Protein AF-A0A1G9U1Y5-F1 (afdb_monomer_lite)

pLDDT: mean 87.73, std 14.25, range [35.06, 98.62]

Structure (mmCIF, N/CA/C/O backbone):
data_AF-A0A1G9U1Y5-F1
#
_entry.id   AF-A0A1G9U1Y5-F1
#
loop_
_atom_site.group_PDB
_atom_site.id
_atom_site.type_symbol
_atom_site.label_atom_id
_atom_site.label_alt_id
_atom_site.label_comp_id
_atom_site.label_asym_id
_atom_site.label_entity_id
_atom_site.label_seq_id
_atom_site.pdbx_PDB_ins_code
_atom_site.Cartn_x
_atom_site.Cartn_y
_atom_site.Cartn_z
_atom_site.occupancy
_atom_site.B_iso_or_equiv
_atom_site.auth_seq_id
_atom_site.auth_comp_id
_atom_site.auth_asym_id
_atom_site.auth_atom_id
_atom_site.pdbx_PDB_model_num
ATOM 1 N N . MET A 1 1 ? -14.878 12.149 -21.900 1.00 35.06 1 MET A N 1
ATOM 2 C CA . MET A 1 1 ? -14.558 10.889 -22.597 1.00 35.06 1 MET A CA 1
ATOM 3 C C . MET A 1 1 ? -13.055 10.875 -22.641 1.00 35.06 1 MET A C 1
ATOM 5 O O . MET A 1 1 ? -12.496 11.513 -23.521 1.00 35.06 1 MET A O 1
ATOM 9 N N . ASP A 1 2 ? -12.444 10.304 -21.608 1.00 39.66 2 ASP A N 1
ATOM 10 C CA . ASP A 1 2 ? -10.992 10.200 -21.538 1.00 39.66 2 ASP A CA 1
ATOM 11 C C . ASP A 1 2 ? -10.557 9.111 -22.509 1.00 39.66 2 ASP A C 1
ATOM 13 O O . ASP A 1 2 ? -11.080 7.994 -22.496 1.00 39.66 2 ASP A O 1
ATOM 17 N N . GLU A 1 3 ? -9.665 9.485 -23.414 1.00 38.91 3 GLU A N 1
ATOM 18 C CA . GLU A 1 3 ? -8.991 8.573 -24.319 1.00 38.91 3 GLU A CA 1
ATOM 19 C C . GLU A 1 3 ? -8.101 7.672 -23.458 1.00 38.91 3 GLU A C 1
ATOM 21 O O . GLU A 1 3 ? -7.055 8.094 -22.971 1.00 38.91 3 GLU A O 1
ATOM 26 N N . GLN A 1 4 ? -8.565 6.450 -23.177 1.00 47.25 4 GLN A N 1
ATOM 27 C CA . GLN A 1 4 ? -7.734 5.449 -22.517 1.00 47.25 4 GLN A CA 1
ATOM 28 C C . GLN A 1 4 ? -6.572 5.126 -23.450 1.00 47.25 4 GLN A C 1
ATOM 30 O O . GLN A 1 4 ? -6.752 4.477 -24.482 1.00 47.25 4 GLN A O 1
ATOM 35 N N . VAL A 1 5 ? -5.379 5.586 -23.084 1.00 50.12 5 VAL A N 1
ATOM 36 C CA . VAL A 1 5 ? -4.135 5.120 -23.688 1.00 50.12 5 VAL A CA 1
ATOM 37 C C . VAL A 1 5 ? -3.991 3.645 -23.314 1.00 50.12 5 VAL A C 1
ATOM 39 O O . VAL A 1 5 ? -3.620 3.307 -22.194 1.00 50.12 5 VAL A O 1
ATOM 42 N N . SER A 1 6 ? -4.359 2.758 -24.238 1.00 63.06 6 SER A N 1
ATOM 43 C CA . SER A 1 6 ? -4.135 1.319 -24.104 1.00 63.06 6 SER A CA 1
ATOM 44 C C . SER A 1 6 ? -2.710 1.018 -24.548 1.00 63.06 6 SER A C 1
ATOM 46 O O . SER A 1 6 ? -2.399 1.108 -25.736 1.00 63.06 6 SER A O 1
ATOM 48 N N . VAL A 1 7 ? -1.849 0.653 -23.604 1.00 68.69 7 VAL A N 1
ATOM 49 C CA . VAL A 1 7 ? -0.545 0.061 -23.917 1.00 68.69 7 VAL A CA 1
ATOM 50 C C . VAL A 1 7 ? -0.793 -1.373 -24.399 1.00 68.69 7 VAL A C 1
ATOM 52 O O . VAL A 1 7 ? -1.598 -2.086 -23.804 1.00 68.69 7 VAL A O 1
ATOM 55 N N . ASP A 1 8 ? -0.148 -1.781 -25.494 1.00 84.44 8 ASP A N 1
ATOM 56 C CA . ASP A 1 8 ? -0.159 -3.159 -26.015 1.00 84.44 8 ASP A CA 1
ATOM 57 C C . ASP A 1 8 ? 1.261 -3.738 -25.884 1.00 84.44 8 ASP A C 1
ATOM 59 O O . ASP A 1 8 ? 2.075 -3.597 -26.806 1.00 84.44 8 ASP A O 1
ATOM 63 N N . PRO A 1 9 ? 1.594 -4.334 -24.725 1.00 83.38 9 PRO A N 1
ATOM 64 C CA . PRO A 1 9 ? 2.932 -4.855 -24.453 1.00 83.38 9 PRO A CA 1
ATOM 65 C C . PRO A 1 9 ? 3.377 -5.940 -25.434 1.00 83.38 9 PRO A C 1
ATOM 67 O O . PRO A 1 9 ? 4.559 -6.028 -25.770 1.00 83.38 9 PRO A O 1
ATOM 70 N N . GLY A 1 10 ? 2.428 -6.740 -25.938 1.00 82.44 10 GLY A N 1
ATOM 71 C CA . GLY A 1 10 ? 2.705 -7.786 -26.918 1.00 82.44 10 GLY A CA 1
ATOM 72 C C . GLY A 1 10 ? 3.230 -7.185 -28.215 1.00 82.44 10 GLY A C 1
ATOM 73 O O . GLY A 1 10 ? 4.291 -7.573 -28.704 1.00 82.44 10 GLY A O 1
ATOM 74 N N . ARG A 1 11 ? 2.548 -6.157 -28.724 1.00 88.06 11 ARG A N 1
ATOM 75 C CA . ARG A 1 11 ? 2.989 -5.445 -29.926 1.00 88.06 11 ARG A CA 1
ATOM 76 C C . ARG A 1 11 ? 4.299 -4.680 -29.722 1.00 88.06 11 ARG A C 1
ATOM 78 O O . ARG A 1 11 ? 5.106 -4.612 -30.649 1.00 88.06 11 ARG A O 1
ATOM 85 N N . ILE A 1 12 ? 4.523 -4.099 -28.541 1.00 86.50 12 ILE A N 1
ATOM 86 C CA . ILE A 1 12 ? 5.797 -3.433 -28.219 1.00 86.50 12 ILE A CA 1
ATOM 87 C C . ILE A 1 12 ? 6.939 -4.455 -28.249 1.00 86.50 12 ILE A C 1
ATOM 89 O O . ILE A 1 12 ? 7.919 -4.248 -28.964 1.00 86.50 12 ILE A O 1
ATOM 93 N N . THR A 1 13 ? 6.772 -5.595 -27.575 1.00 87.81 13 THR A N 1
ATOM 94 C CA . THR A 1 13 ? 7.750 -6.692 -27.567 1.00 87.81 13 THR A CA 1
ATOM 95 C C . THR A 1 13 ? 8.044 -7.205 -28.980 1.00 87.81 13 THR A C 1
ATOM 97 O O . THR A 1 13 ? 9.208 -7.332 -29.349 1.00 87.81 13 THR A O 1
ATOM 100 N N . GLU A 1 14 ? 7.026 -7.393 -29.829 1.00 90.50 14 GLU A N 1
ATOM 101 C CA . GLU A 1 14 ? 7.222 -7.798 -31.233 1.00 90.50 14 GLU A CA 1
ATOM 102 C C . GLU A 1 14 ? 8.092 -6.808 -32.029 1.00 90.50 14 GLU A C 1
ATOM 104 O O . GLU A 1 14 ? 8.924 -7.212 -32.852 1.00 90.50 14 GLU A O 1
ATOM 109 N N . HIS A 1 15 ? 7.912 -5.503 -31.803 1.00 91.62 15 HIS A N 1
ATOM 110 C CA . HIS A 1 15 ? 8.730 -4.471 -32.439 1.00 91.62 15 HIS A CA 1
ATOM 111 C C . HIS A 1 15 ? 10.170 -4.469 -31.908 1.00 91.62 15 HIS A C 1
ATOM 113 O O . HIS A 1 15 ? 11.102 -4.325 -32.705 1.00 91.62 15 HIS A O 1
ATOM 119 N N . LEU A 1 16 ? 10.364 -4.686 -30.606 1.00 91.94 16 LEU A N 1
ATOM 120 C CA . LEU A 1 16 ? 11.688 -4.799 -29.986 1.00 91.94 16 LEU A CA 1
ATOM 121 C C . LEU A 1 16 ? 12.440 -6.043 -30.492 1.00 91.94 16 LEU A C 1
ATOM 123 O O . LEU A 1 16 ? 13.606 -5.941 -30.869 1.00 91.94 16 LEU A O 1
ATOM 127 N N . ASP A 1 17 ? 11.757 -7.178 -30.649 1.00 93.12 17 ASP A N 1
ATOM 128 C CA . ASP A 1 17 ? 12.321 -8.403 -31.236 1.00 93.12 17 ASP A CA 1
ATOM 129 C C . ASP A 1 17 ? 12.706 -8.230 -32.713 1.00 93.12 17 ASP A C 1
ATOM 131 O O . ASP A 1 17 ? 13.642 -8.853 -33.225 1.00 93.12 17 ASP A O 1
ATOM 135 N N . ALA A 1 18 ? 11.951 -7.422 -33.461 1.00 93.56 18 ALA A N 1
ATOM 136 C CA . ALA A 1 18 ? 12.305 -7.078 -34.834 1.00 93.56 18 ALA A CA 1
ATOM 137 C C . ALA A 1 18 ? 13.544 -6.169 -34.888 1.00 93.56 18 ALA A C 1
ATOM 139 O O . ALA A 1 18 ? 14.402 -6.376 -35.750 1.00 93.56 18 ALA A O 1
ATOM 140 N N . ALA A 1 19 ? 13.649 -5.204 -33.970 1.00 90.94 19 ALA A N 1
ATOM 141 C CA . ALA A 1 19 ? 14.803 -4.318 -33.858 1.00 90.94 19 ALA A CA 1
ATOM 142 C C . ALA A 1 19 ? 16.078 -5.091 -33.489 1.00 90.94 19 ALA A C 1
ATOM 144 O O . ALA A 1 19 ? 17.088 -4.952 -34.177 1.00 90.94 19 ALA A O 1
ATOM 145 N N . GLU A 1 20 ? 16.020 -5.974 -32.490 1.00 93.56 20 GLU A N 1
ATOM 146 C CA . GLU A 1 20 ? 17.159 -6.804 -32.076 1.00 93.56 20 GLU A CA 1
ATOM 147 C C . GLU A 1 20 ? 17.679 -7.675 -33.228 1.00 93.56 20 GLU A C 1
ATOM 149 O O . GLU A 1 20 ? 18.869 -7.655 -33.539 1.00 93.56 20 GLU A O 1
ATOM 154 N N . ARG A 1 21 ? 16.782 -8.344 -33.964 1.00 95.00 21 ARG A N 1
ATOM 155 C CA . ARG A 1 21 ? 17.169 -9.134 -35.148 1.00 95.00 21 ARG A CA 1
ATOM 156 C C . ARG A 1 21 ? 17.831 -8.294 -36.239 1.00 95.00 21 ARG A C 1
ATOM 158 O O . ARG A 1 21 ? 18.718 -8.789 -36.936 1.00 95.00 21 ARG A O 1
ATOM 165 N N . ALA A 1 22 ? 17.394 -7.049 -36.428 1.00 92.69 22 ALA A N 1
ATOM 166 C CA . ALA A 1 22 ? 18.012 -6.142 -37.390 1.00 92.69 22 ALA A CA 1
ATOM 167 C C . ALA A 1 22 ? 19.421 -5.715 -36.940 1.00 92.69 22 ALA A C 1
ATOM 169 O O . ALA A 1 22 ? 20.332 -5.669 -37.769 1.00 92.69 22 ALA A O 1
ATOM 170 N N . LEU A 1 23 ? 19.613 -5.466 -35.641 1.00 92.12 23 LEU A N 1
ATOM 171 C CA . LEU A 1 23 ? 20.917 -5.151 -35.048 1.00 92.12 23 LEU A CA 1
ATOM 172 C C . LEU A 1 23 ? 21.883 -6.337 -35.144 1.00 92.12 23 LEU A C 1
ATOM 174 O O . LEU A 1 23 ? 23.036 -6.160 -35.535 1.00 92.12 23 LEU A O 1
ATOM 178 N N . ASP A 1 24 ? 21.407 -7.556 -34.892 1.00 94.00 24 ASP A N 1
ATOM 179 C CA . ASP A 1 24 ? 22.202 -8.777 -35.055 1.00 94.00 24 ASP A CA 1
ATOM 180 C C . ASP A 1 24 ? 22.654 -8.985 -36.504 1.00 94.00 24 ASP A C 1
ATOM 182 O O . ASP A 1 24 ? 23.809 -9.334 -36.760 1.00 94.00 24 ASP A O 1
ATOM 186 N N . ALA A 1 25 ? 21.769 -8.722 -37.469 1.00 93.00 25 ALA A N 1
ATOM 187 C CA . ALA A 1 25 ? 22.114 -8.776 -38.887 1.00 93.00 25 ALA A CA 1
ATOM 188 C C . ALA A 1 25 ? 23.138 -7.694 -39.286 1.00 93.00 25 ALA A C 1
ATOM 190 O O . ALA A 1 25 ? 24.016 -7.943 -40.117 1.00 93.00 25 ALA A O 1
ATOM 191 N N . ALA A 1 26 ? 23.059 -6.501 -38.691 1.00 90.31 26 ALA A N 1
ATOM 192 C CA . ALA A 1 26 ? 24.034 -5.437 -38.919 1.00 90.31 26 ALA A CA 1
ATOM 193 C C . ALA A 1 26 ? 25.415 -5.790 -38.335 1.00 90.31 26 ALA A C 1
ATOM 195 O O . ALA A 1 26 ? 26.429 -5.601 -39.007 1.00 90.31 26 ALA A O 1
ATOM 196 N N . ALA A 1 27 ? 25.458 -6.385 -37.139 1.00 90.75 27 ALA A N 1
ATOM 197 C CA . ALA A 1 27 ? 26.697 -6.736 -36.441 1.00 90.75 27 ALA A CA 1
ATOM 198 C C . ALA A 1 27 ? 27.558 -7.773 -37.188 1.00 90.75 27 ALA A C 1
ATOM 200 O O . ALA A 1 27 ? 28.781 -7.775 -37.068 1.00 90.75 27 ALA A O 1
ATOM 201 N N . VAL A 1 28 ? 26.947 -8.647 -37.997 1.00 92.25 28 VAL A N 1
ATOM 202 C CA . VAL A 1 28 ? 27.681 -9.659 -38.784 1.00 92.25 28 VAL A CA 1
ATOM 203 C C . VAL A 1 28 ? 28.235 -9.132 -40.115 1.00 92.25 28 VAL A C 1
ATOM 205 O O . VAL A 1 28 ? 28.893 -9.879 -40.838 1.00 92.25 28 VAL A O 1
ATOM 208 N N . SER A 1 29 ? 27.986 -7.862 -40.453 1.00 88.31 29 SER A N 1
ATOM 209 C CA . SER A 1 29 ? 28.319 -7.265 -41.757 1.00 88.31 29 SER A CA 1
ATOM 210 C C . SER A 1 29 ? 29.677 -6.543 -41.802 1.00 88.31 29 SER A C 1
ATOM 212 O O . SER A 1 29 ? 29.877 -5.702 -42.674 1.00 88.31 29 SER A O 1
ATOM 214 N N . ASP A 1 30 ? 30.603 -6.875 -40.895 1.00 91.06 30 ASP A N 1
ATOM 215 C CA . ASP A 1 30 ? 31.906 -6.200 -40.715 1.00 91.06 30 ASP A CA 1
ATOM 216 C C . ASP A 1 30 ? 31.760 -4.679 -40.460 1.00 91.06 30 ASP A C 1
ATOM 218 O O . ASP A 1 30 ? 32.220 -3.860 -41.263 1.00 91.06 30 ASP A O 1
ATOM 222 N N . PRO A 1 31 ? 31.049 -4.276 -39.382 1.00 91.38 31 PRO A N 1
ATOM 223 C CA . PRO A 1 31 ? 30.800 -2.869 -39.083 1.00 91.38 31 PRO A CA 1
ATOM 224 C C . PRO A 1 31 ? 32.096 -2.118 -38.751 1.00 91.38 31 PRO A C 1
ATOM 226 O O . PRO A 1 31 ? 33.025 -2.656 -38.143 1.00 91.38 31 PRO A O 1
ATOM 229 N N . THR A 1 32 ? 32.152 -0.831 -39.097 1.00 93.75 32 THR A N 1
ATOM 230 C CA . THR A 1 32 ? 33.202 0.063 -38.586 1.00 93.75 32 THR A CA 1
ATOM 231 C C . THR A 1 32 ? 33.090 0.213 -37.064 1.00 93.75 32 THR A C 1
ATOM 233 O O . THR A 1 32 ? 32.046 -0.063 -36.483 1.00 93.75 32 THR A O 1
ATOM 236 N N . ALA A 1 33 ? 34.138 0.706 -36.396 1.00 89.94 33 ALA A N 1
ATOM 237 C CA . ALA A 1 33 ? 34.094 0.945 -34.948 1.00 89.94 33 ALA A CA 1
ATOM 238 C C . ALA A 1 33 ? 32.948 1.889 -34.527 1.00 89.94 33 ALA A C 1
ATOM 240 O O . ALA A 1 33 ? 32.293 1.649 -33.521 1.00 89.94 33 ALA A O 1
ATOM 241 N N . GLU A 1 34 ? 32.673 2.920 -35.329 1.00 87.62 34 GLU A N 1
ATOM 242 C CA . GLU A 1 34 ? 31.555 3.852 -35.120 1.00 87.62 34 GLU A CA 1
ATOM 243 C C . GLU A 1 34 ? 30.194 3.161 -35.299 1.00 87.62 34 GLU A C 1
ATOM 245 O O . GLU A 1 34 ? 29.283 3.350 -34.501 1.00 87.62 34 GLU A O 1
ATOM 250 N N . GLN A 1 35 ? 30.062 2.299 -36.313 1.00 88.56 35 GLN A N 1
ATOM 251 C CA . GLN A 1 35 ? 28.848 1.504 -36.511 1.00 88.56 35 GLN A CA 1
ATOM 252 C C . GLN A 1 35 ? 28.647 0.484 -35.389 1.00 88.56 35 GLN A C 1
ATOM 254 O O . GLN A 1 35 ? 27.513 0.248 -34.986 1.00 88.56 35 GLN A O 1
ATOM 259 N N . GLN A 1 36 ? 29.728 -0.112 -34.885 1.00 90.38 36 GLN A N 1
ATOM 260 C CA . GLN A 1 36 ? 29.671 -1.046 -33.770 1.00 90.38 36 GLN A CA 1
ATOM 261 C C . GLN A 1 36 ? 29.210 -0.346 -32.487 1.00 90.38 36 GLN A C 1
ATOM 263 O O . GLN A 1 36 ? 28.310 -0.858 -31.832 1.00 90.38 36 GLN A O 1
ATOM 268 N N . ALA A 1 37 ? 29.744 0.843 -32.186 1.00 87.06 37 ALA A N 1
ATOM 269 C CA . ALA A 1 37 ? 29.285 1.656 -31.059 1.00 87.06 37 ALA A CA 1
ATOM 270 C C . ALA A 1 37 ? 27.782 1.974 -31.165 1.00 87.06 37 ALA A C 1
ATOM 272 O O . ALA A 1 37 ? 27.025 1.693 -30.242 1.00 87.06 37 ALA A O 1
ATOM 273 N N . ALA A 1 38 ? 27.318 2.415 -32.341 1.00 86.12 38 ALA A N 1
ATOM 274 C CA . ALA A 1 38 ? 25.898 2.684 -32.569 1.00 86.12 38 ALA A CA 1
ATOM 275 C C . ALA A 1 38 ? 25.005 1.432 -32.434 1.00 86.12 38 ALA A C 1
ATOM 277 O O . ALA A 1 38 ? 23.869 1.524 -31.971 1.00 86.12 38 ALA A O 1
ATOM 278 N N . ILE A 1 39 ? 25.489 0.253 -32.847 1.00 88.50 39 ILE A N 1
ATOM 279 C CA . ILE A 1 39 ? 24.773 -1.016 -32.644 1.00 88.50 39 ILE A CA 1
ATOM 280 C C . ILE A 1 39 ? 24.641 -1.322 -31.149 1.00 88.50 39 ILE A C 1
ATOM 282 O O . ILE A 1 39 ? 23.571 -1.750 -30.714 1.00 88.50 39 ILE A O 1
ATOM 286 N N . ASP A 1 40 ? 25.703 -1.112 -30.375 1.00 88.38 40 ASP A N 1
ATOM 287 C CA . ASP A 1 40 ? 25.716 -1.398 -28.941 1.00 88.38 40 ASP A CA 1
ATOM 288 C C . ASP A 1 40 ? 24.813 -0.423 -28.160 1.00 88.38 40 ASP A C 1
ATOM 290 O O . ASP A 1 40 ? 24.036 -0.874 -27.314 1.00 88.38 40 ASP A O 1
ATOM 294 N N . ASP A 1 41 ? 24.785 0.863 -28.527 1.00 86.62 41 ASP A N 1
ATOM 295 C CA . ASP A 1 41 ? 23.829 1.844 -27.987 1.00 86.62 41 ASP A CA 1
ATOM 296 C C . ASP A 1 41 ? 22.375 1.455 -28.287 1.00 86.62 41 ASP A C 1
ATOM 298 O O . ASP A 1 41 ? 21.516 1.452 -27.403 1.00 86.62 41 ASP A O 1
ATOM 302 N N . LEU A 1 42 ? 22.075 1.077 -29.535 1.00 88.56 42 LEU A N 1
ATOM 303 C CA . LEU A 1 42 ? 20.723 0.660 -29.916 1.00 88.56 42 LEU A CA 1
ATOM 304 C C . LEU A 1 42 ? 20.295 -0.625 -29.199 1.00 88.56 42 LEU A C 1
ATOM 306 O O . LEU A 1 42 ? 19.117 -0.771 -28.874 1.00 88.56 42 LEU A O 1
ATOM 310 N N . ARG A 1 43 ? 21.227 -1.542 -28.912 1.00 91.12 43 ARG A N 1
ATOM 311 C CA . ARG A 1 43 ? 20.947 -2.727 -28.087 1.00 91.12 43 ARG A CA 1
ATOM 312 C C . ARG A 1 43 ? 20.627 -2.351 -26.644 1.00 91.12 43 ARG A C 1
ATOM 314 O O . ARG A 1 43 ? 19.665 -2.889 -26.102 1.00 91.12 43 ARG A O 1
ATOM 321 N N . ALA A 1 44 ? 21.374 -1.420 -26.051 1.00 88.19 44 ALA A N 1
ATOM 322 C CA . ALA A 1 44 ? 21.073 -0.906 -24.715 1.00 88.19 44 ALA A CA 1
ATOM 323 C C . ALA A 1 44 ? 19.695 -0.223 -24.671 1.00 88.19 44 ALA A C 1
ATOM 325 O O . ALA A 1 44 ? 18.924 -0.443 -23.740 1.00 88.19 44 ALA A O 1
ATOM 326 N N . LEU A 1 45 ? 19.334 0.531 -25.715 1.00 88.00 45 LEU A N 1
ATOM 327 C CA . LEU A 1 45 ? 18.010 1.145 -25.828 1.00 88.00 45 LEU A CA 1
ATOM 328 C C . LEU A 1 45 ? 16.888 0.102 -25.953 1.00 88.00 45 LEU A C 1
ATOM 330 O O . LEU A 1 45 ? 15.847 0.236 -25.313 1.00 88.00 45 LEU A O 1
ATOM 334 N N . VAL A 1 46 ? 17.087 -0.945 -26.762 1.00 90.38 46 VAL A N 1
ATOM 335 C CA . VAL A 1 46 ? 16.122 -2.052 -26.891 1.00 90.38 46 VAL A CA 1
ATOM 336 C C . VAL A 1 46 ? 15.930 -2.771 -25.556 1.00 90.38 46 VAL A C 1
ATOM 338 O O . VAL A 1 46 ? 14.790 -3.069 -25.203 1.00 90.38 46 VAL A O 1
ATOM 341 N N . ALA A 1 47 ? 17.010 -3.024 -24.813 1.00 90.69 47 ALA A N 1
ATOM 342 C CA . ALA A 1 47 ? 16.945 -3.647 -23.494 1.00 90.69 47 ALA A CA 1
ATOM 343 C C . ALA A 1 47 ? 16.179 -2.763 -22.491 1.00 90.69 47 ALA A C 1
ATOM 345 O O . ALA A 1 47 ? 15.165 -3.203 -21.952 1.00 90.69 47 ALA A O 1
ATOM 346 N N . SER A 1 48 ? 16.521 -1.472 -22.408 1.00 90.62 48 SER A N 1
ATOM 347 C CA . SER A 1 48 ? 15.805 -0.502 -21.568 1.00 90.62 48 SER A CA 1
ATOM 348 C C . SER A 1 48 ? 14.298 -0.443 -21.875 1.00 90.62 48 SER A C 1
ATOM 350 O O . SER A 1 48 ? 13.476 -0.414 -20.960 1.00 90.62 48 SER A O 1
ATOM 352 N N . PHE A 1 49 ? 13.894 -0.494 -23.153 1.00 91.44 49 PHE A N 1
ATOM 353 C CA . PHE A 1 49 ? 12.470 -0.524 -23.512 1.00 91.44 49 PHE A CA 1
ATOM 354 C C . PHE A 1 49 ? 11.763 -1.842 -23.174 1.00 91.44 49 PHE A C 1
ATOM 356 O O . PHE A 1 49 ? 10.553 -1.826 -22.921 1.00 91.44 49 PHE A O 1
ATOM 363 N N . ARG A 1 50 ? 12.469 -2.979 -23.160 1.00 94.06 50 ARG A N 1
ATOM 364 C CA . ARG A 1 50 ? 11.901 -4.258 -22.697 1.00 94.06 50 ARG A CA 1
ATOM 365 C C . ARG A 1 50 ? 11.625 -4.217 -21.200 1.00 94.06 50 ARG A C 1
ATOM 367 O O . ARG A 1 50 ? 10.538 -4.616 -20.773 1.00 94.06 50 ARG A O 1
ATOM 374 N N . ASP A 1 51 ? 12.562 -3.678 -20.435 1.00 93.88 51 ASP A N 1
ATOM 375 C CA . ASP A 1 51 ? 12.419 -3.543 -18.988 1.00 93.88 51 ASP A CA 1
ATOM 376 C C . ASP A 1 51 ? 11.313 -2.541 -18.646 1.00 93.88 51 ASP A C 1
ATOM 378 O O . ASP A 1 51 ? 10.412 -2.858 -17.871 1.00 93.88 51 ASP A O 1
ATOM 382 N N . LEU A 1 52 ? 11.251 -1.402 -19.346 1.00 93.25 52 LEU A N 1
ATOM 383 C CA . LEU A 1 52 ? 10.138 -0.460 -19.210 1.00 93.25 52 LEU A CA 1
ATOM 384 C C . LEU A 1 52 ? 8.781 -1.098 -19.552 1.00 93.25 52 LEU A C 1
ATOM 386 O O . LEU A 1 52 ? 7.793 -0.868 -18.858 1.00 93.25 52 LEU A O 1
ATOM 390 N N . THR A 1 53 ? 8.705 -1.909 -20.609 1.00 93.44 53 THR A N 1
ATOM 391 C CA . THR A 1 53 ? 7.456 -2.606 -20.970 1.00 93.44 53 THR A CA 1
ATOM 392 C C . THR A 1 53 ? 7.023 -3.558 -19.854 1.00 93.44 53 THR A C 1
ATOM 394 O O . THR A 1 53 ? 5.857 -3.548 -19.458 1.00 93.44 53 THR A O 1
ATOM 397 N N . SER A 1 54 ? 7.972 -4.311 -19.295 1.00 93.88 54 SER A N 1
ATOM 398 C CA . SER A 1 54 ? 7.739 -5.211 -18.158 1.00 93.88 54 SER A CA 1
ATOM 399 C C . SER A 1 54 ? 7.301 -4.443 -16.905 1.00 93.88 54 SER A C 1
ATOM 401 O O . SER A 1 54 ? 6.394 -4.879 -16.191 1.00 93.88 54 SER A O 1
ATOM 403 N N . ALA A 1 55 ? 7.890 -3.268 -16.661 1.00 94.81 55 ALA A N 1
ATOM 404 C CA . ALA A 1 55 ? 7.488 -2.383 -15.576 1.00 94.81 55 ALA A CA 1
ATOM 405 C C . ALA A 1 55 ? 6.037 -1.921 -15.732 1.00 94.81 55 ALA A C 1
ATOM 407 O O . ALA A 1 55 ? 5.250 -2.045 -14.795 1.00 94.81 55 ALA A O 1
ATOM 408 N N . LEU A 1 56 ? 5.650 -1.448 -16.921 1.00 94.00 56 LEU A N 1
ATOM 409 C CA . LEU A 1 56 ? 4.289 -0.979 -17.196 1.00 94.00 56 LEU A CA 1
ATOM 410 C C . LEU A 1 56 ? 3.244 -2.094 -17.039 1.00 94.00 56 LEU A C 1
ATOM 412 O O . LEU A 1 56 ? 2.169 -1.848 -16.488 1.00 94.00 56 LEU A O 1
ATOM 416 N N . GLU A 1 57 ? 3.552 -3.322 -17.466 1.00 94.06 57 GLU A N 1
ATOM 417 C CA . GLU A 1 57 ? 2.693 -4.491 -17.229 1.00 94.06 57 GLU A CA 1
ATOM 418 C C . GLU A 1 57 ? 2.506 -4.774 -15.734 1.00 94.06 57 GLU A C 1
ATOM 420 O O . GLU A 1 57 ? 1.383 -4.987 -15.264 1.00 94.06 57 GLU A O 1
ATOM 425 N N . ALA A 1 58 ? 3.599 -4.752 -14.970 1.00 96.06 58 ALA A N 1
ATOM 426 C CA . ALA A 1 58 ? 3.571 -4.996 -13.536 1.00 96.06 58 ALA A CA 1
ATOM 427 C C . ALA A 1 58 ? 2.837 -3.874 -12.773 1.00 96.06 58 ALA A C 1
ATOM 429 O O . ALA A 1 58 ? 2.029 -4.166 -11.888 1.00 96.06 58 ALA A O 1
ATOM 430 N N . MET A 1 59 ? 3.014 -2.606 -13.166 1.00 95.19 59 MET A N 1
ATOM 431 C CA . MET A 1 59 ? 2.243 -1.475 -12.632 1.00 95.19 59 MET A CA 1
ATOM 432 C C . MET A 1 59 ? 0.750 -1.623 -12.925 1.00 95.19 59 MET A C 1
ATOM 434 O O . MET A 1 59 ? -0.070 -1.420 -12.030 1.00 95.19 59 MET A O 1
ATOM 438 N N . ALA A 1 60 ? 0.378 -2.001 -14.155 1.00 94.19 60 ALA A N 1
ATOM 439 C CA . ALA A 1 60 ? -1.018 -2.225 -14.524 1.00 94.19 60 ALA A CA 1
ATOM 440 C C . ALA A 1 60 ? -1.658 -3.317 -13.651 1.00 94.19 60 ALA A C 1
ATOM 442 O O . ALA A 1 60 ? -2.742 -3.108 -13.104 1.00 94.19 60 ALA A O 1
ATOM 443 N N . ALA A 1 61 ? -0.951 -4.433 -13.437 1.00 95.50 61 ALA A N 1
ATOM 444 C CA . ALA A 1 61 ? -1.384 -5.483 -12.518 1.00 95.50 61 ALA A CA 1
ATOM 445 C C . ALA A 1 61 ? -1.518 -4.976 -11.067 1.00 95.50 61 ALA A C 1
ATOM 447 O O . ALA A 1 61 ? -2.484 -5.324 -10.385 1.00 95.50 61 ALA A O 1
ATOM 448 N N . GLY A 1 62 ? -0.598 -4.119 -10.609 1.00 96.56 62 GLY A N 1
ATOM 449 C CA . GLY A 1 62 ? -0.664 -3.468 -9.297 1.00 96.56 62 GLY A CA 1
ATOM 450 C C . GLY A 1 62 ? -1.913 -2.596 -9.125 1.00 96.56 62 GLY A C 1
ATOM 451 O O . GLY A 1 62 ? -2.640 -2.734 -8.138 1.00 96.56 62 GLY A O 1
ATOM 452 N N . PHE A 1 63 ? -2.226 -1.746 -10.106 1.00 95.19 63 PHE A N 1
ATOM 453 C CA . PHE A 1 63 ? -3.428 -0.904 -10.076 1.00 95.19 63 PHE A CA 1
ATOM 454 C C . PHE A 1 63 ? -4.730 -1.704 -10.173 1.00 95.19 63 PHE A C 1
ATOM 456 O O . PHE A 1 63 ? -5.699 -1.378 -9.481 1.00 95.19 63 PHE A O 1
ATOM 463 N N . ASP A 1 64 ? -4.769 -2.762 -10.985 1.00 96.06 64 ASP A N 1
ATOM 464 C CA . ASP A 1 64 ? -5.925 -3.660 -11.026 1.00 96.06 64 ASP A CA 1
ATOM 465 C C . ASP A 1 64 ? -6.121 -4.385 -9.690 1.00 96.06 64 ASP A C 1
ATOM 467 O O . ASP A 1 64 ? -7.252 -4.465 -9.200 1.00 96.06 64 ASP A O 1
ATOM 471 N N . GLY A 1 65 ? -5.030 -4.830 -9.059 1.00 97.06 65 GLY A N 1
ATOM 472 C CA . GLY A 1 65 ? -5.038 -5.384 -7.707 1.00 97.06 65 GLY A CA 1
ATOM 473 C C . GLY A 1 65 ? -5.605 -4.396 -6.686 1.00 97.06 65 GLY A C 1
ATOM 474 O O . GLY A 1 65 ? -6.556 -4.730 -5.983 1.00 97.06 65 GLY A O 1
ATOM 475 N N . LEU A 1 66 ? -5.121 -3.148 -6.667 1.00 94.75 66 LEU A N 1
ATOM 476 C CA . LEU A 1 66 ? -5.674 -2.088 -5.811 1.00 94.75 66 LEU A CA 1
ATOM 477 C C . LEU A 1 66 ? -7.182 -1.903 -6.027 1.00 94.75 66 LEU A C 1
ATOM 479 O O . LEU A 1 66 ? -7.947 -1.849 -5.065 1.00 94.75 66 LEU A O 1
ATOM 483 N N . ARG A 1 67 ? -7.634 -1.831 -7.283 1.00 94.94 67 ARG A N 1
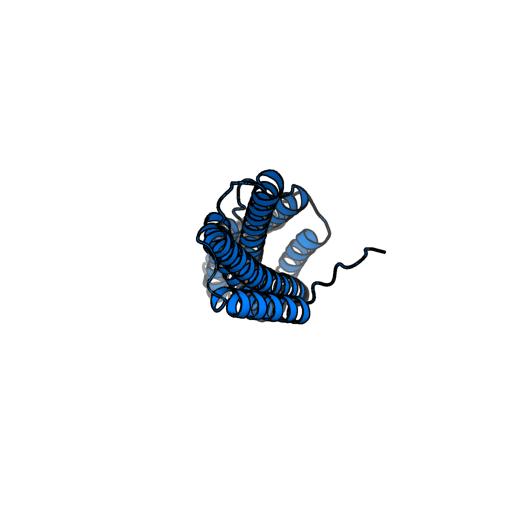ATOM 484 C CA . ARG A 1 67 ? -9.053 -1.638 -7.617 1.00 94.94 67 ARG A CA 1
ATOM 485 C C . ARG A 1 67 ? -9.922 -2.797 -7.127 1.00 94.94 67 ARG A C 1
ATOM 487 O O . ARG A 1 67 ? -10.992 -2.556 -6.568 1.00 94.94 67 ARG A O 1
ATOM 494 N N . VAL A 1 68 ? -9.491 -4.037 -7.355 1.00 96.88 68 VAL A N 1
ATOM 495 C CA . VAL A 1 68 ? -10.211 -5.237 -6.900 1.00 96.88 68 VAL A CA 1
ATOM 496 C C . VAL A 1 68 ? -10.214 -5.317 -5.373 1.00 96.88 68 VAL A C 1
ATOM 498 O O . VAL A 1 68 ? -11.276 -5.522 -4.785 1.00 96.88 68 VAL A O 1
ATOM 501 N N . GLY A 1 69 ? -9.064 -5.077 -4.739 1.00 96.12 69 GLY A N 1
ATOM 502 C CA . GLY A 1 69 ? -8.908 -5.089 -3.286 1.00 96.12 69 GLY A CA 1
ATOM 503 C C . GLY A 1 69 ? -9.790 -4.050 -2.595 1.00 96.12 69 GLY 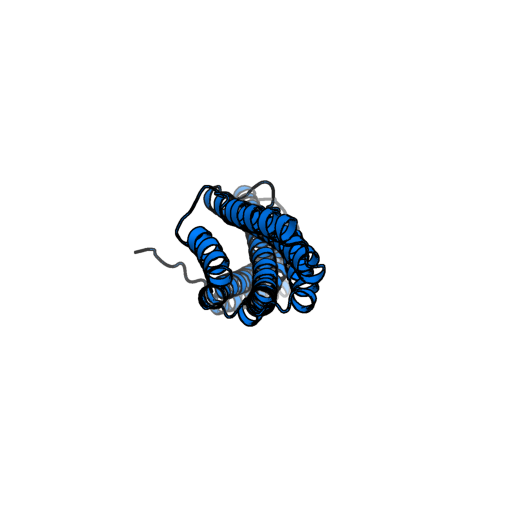A C 1
ATOM 504 O O . GLY A 1 69 ? -10.448 -4.371 -1.610 1.00 96.12 69 GLY A O 1
ATOM 505 N N . ILE A 1 70 ? -9.904 -2.835 -3.148 1.00 93.31 70 ILE A N 1
ATOM 506 C CA . ILE A 1 70 ? -10.824 -1.804 -2.632 1.00 93.31 70 ILE A CA 1
ATOM 507 C C . ILE A 1 70 ? -12.272 -2.302 -2.667 1.00 93.31 70 ILE A C 1
ATOM 509 O O . ILE A 1 70 ? -12.988 -2.151 -1.682 1.00 93.31 70 ILE A O 1
ATOM 513 N N . GLY A 1 71 ? -12.702 -2.936 -3.762 1.00 92.75 71 GLY A N 1
ATOM 514 C CA . GLY A 1 71 ? -14.053 -3.499 -3.850 1.00 92.75 71 GLY A CA 1
ATOM 515 C C . GLY A 1 71 ? -14.314 -4.588 -2.802 1.00 92.75 71 GLY A C 1
ATOM 516 O O . GLY A 1 71 ? -15.382 -4.618 -2.197 1.00 92.75 71 GLY A O 1
ATOM 517 N N . GLN A 1 72 ? -13.334 -5.458 -2.546 1.00 95.19 72 GLN A N 1
ATOM 518 C CA . GLN A 1 72 ? -13.417 -6.486 -1.498 1.00 95.19 72 GLN A CA 1
ATOM 519 C C . GLN A 1 72 ? -13.465 -5.864 -0.097 1.00 95.19 72 GLN A C 1
ATOM 521 O O . GLN A 1 72 ? -14.300 -6.246 0.722 1.00 95.19 72 GLN A O 1
ATOM 526 N N . PHE A 1 73 ? -12.631 -4.853 0.157 1.00 93.00 73 PHE A N 1
ATOM 527 C CA . PHE A 1 73 ? -12.619 -4.104 1.412 1.00 93.00 73 PHE A CA 1
ATOM 528 C C . PHE A 1 73 ? -13.969 -3.424 1.682 1.00 93.00 73 PHE A C 1
ATOM 530 O O . PHE A 1 73 ? -14.515 -3.531 2.778 1.00 93.00 73 PHE A O 1
ATOM 537 N N . GLU A 1 74 ? -14.550 -2.765 0.676 1.00 90.44 74 GLU A N 1
ATOM 538 C CA . GLU A 1 74 ? -15.870 -2.125 0.775 1.00 90.44 74 GLU A CA 1
ATOM 539 C C . GLU A 1 74 ? -16.994 -3.142 1.052 1.00 90.44 74 GLU A C 1
ATOM 541 O O . GLU A 1 74 ? -17.962 -2.824 1.749 1.00 90.44 74 GLU A O 1
ATOM 546 N N . ASN A 1 75 ? -16.840 -4.383 0.579 1.00 92.69 75 ASN A N 1
ATOM 547 C CA . ASN A 1 75 ? -17.740 -5.503 0.866 1.00 92.69 75 ASN A CA 1
ATOM 548 C C . ASN A 1 75 ? -17.443 -6.217 2.199 1.00 92.69 75 ASN A C 1
ATOM 550 O O . ASN A 1 75 ? -18.115 -7.198 2.510 1.00 92.69 75 ASN A O 1
ATOM 554 N N . GLN A 1 76 ? -16.499 -5.709 3.004 1.00 93.38 76 GLN A N 1
ATOM 555 C CA . GLN A 1 76 ? -16.060 -6.286 4.286 1.00 93.38 76 GLN A CA 1
ATOM 556 C C . GLN A 1 76 ? -15.407 -7.676 4.157 1.00 93.38 76 GLN A C 1
ATOM 558 O O . GLN A 1 76 ? -15.320 -8.423 5.129 1.00 93.38 76 GLN A O 1
ATOM 563 N N . GLU A 1 77 ? -14.899 -8.028 2.975 1.00 96.56 77 GLU A N 1
ATOM 564 C CA . GLU A 1 77 ? -14.135 -9.258 2.730 1.00 96.56 77 GLU A CA 1
ATOM 565 C C . GLU A 1 77 ? -12.648 -9.031 3.060 1.00 96.56 77 GLU A C 1
ATOM 567 O O . GLU A 1 77 ? -11.772 -9.184 2.209 1.00 96.56 77 GLU A O 1
ATOM 572 N N . PHE A 1 78 ? -12.352 -8.602 4.290 1.00 96.31 78 PHE A N 1
ATOM 573 C CA . PHE A 1 78 ? -11.056 -8.021 4.666 1.00 96.31 78 PHE A CA 1
ATOM 574 C C . PHE A 1 78 ? -9.849 -8.944 4.462 1.00 96.31 78 PHE A C 1
ATOM 576 O O . PHE A 1 78 ? -8.827 -8.495 3.949 1.00 96.31 78 PHE A O 1
ATOM 583 N N . GLU A 1 79 ? -9.957 -10.231 4.798 1.00 97.31 79 GLU A N 1
ATOM 584 C CA . GLU A 1 79 ? -8.878 -11.203 4.569 1.00 97.31 79 GLU A CA 1
ATOM 585 C C . GLU A 1 79 ? -8.584 -11.382 3.068 1.00 97.31 79 GLU A C 1
ATOM 587 O O . GLU A 1 79 ? -7.428 -11.423 2.642 1.00 97.31 79 GLU A O 1
ATOM 592 N N . THR A 1 80 ? -9.634 -11.408 2.239 1.00 98.06 80 THR A N 1
ATOM 593 C CA . THR A 1 80 ? -9.483 -11.507 0.778 1.00 98.06 80 THR A CA 1
ATOM 594 C C . THR A 1 80 ? -8.904 -10.214 0.207 1.00 98.06 80 THR A C 1
ATOM 596 O O . THR A 1 80 ? -7.986 -10.264 -0.612 1.00 98.06 80 THR A O 1
ATOM 599 N N . ALA A 1 81 ? -9.377 -9.060 0.687 1.00 97.62 81 ALA A N 1
ATOM 600 C CA . ALA A 1 81 ? -8.831 -7.756 0.330 1.00 97.62 81 ALA A CA 1
ATOM 601 C C . ALA A 1 81 ? -7.333 -7.674 0.657 1.00 97.62 81 ALA A C 1
ATOM 603 O O . ALA A 1 81 ? -6.549 -7.268 -0.197 1.00 97.62 81 ALA A O 1
ATOM 604 N N . ALA A 1 82 ? -6.920 -8.132 1.845 1.00 98.31 82 ALA A N 1
ATOM 605 C CA . ALA A 1 82 ? -5.519 -8.161 2.254 1.00 98.31 82 ALA A CA 1
ATOM 606 C C . ALA A 1 82 ? -4.650 -8.990 1.290 1.00 98.31 82 ALA A C 1
ATOM 608 O O . ALA A 1 82 ? -3.624 -8.500 0.823 1.00 98.31 82 ALA A O 1
ATOM 609 N N . SER A 1 83 ? -5.077 -10.202 0.921 1.00 98.50 83 SER A N 1
ATOM 610 C CA . SER A 1 83 ? -4.336 -11.034 -0.043 1.00 98.50 83 SER A CA 1
ATOM 611 C C . SER A 1 83 ? -4.240 -10.390 -1.436 1.00 98.50 83 SER A C 1
ATOM 613 O O . SER A 1 83 ? -3.201 -10.458 -2.104 1.00 98.50 83 SER A O 1
ATOM 615 N N . THR A 1 84 ? -5.300 -9.707 -1.875 1.00 98.44 84 THR A N 1
ATOM 616 C CA . THR A 1 84 ? -5.287 -8.958 -3.139 1.00 98.44 84 THR A CA 1
ATOM 617 C C . THR A 1 84 ? -4.328 -7.768 -3.078 1.00 98.44 84 THR A C 1
ATOM 619 O O . THR A 1 84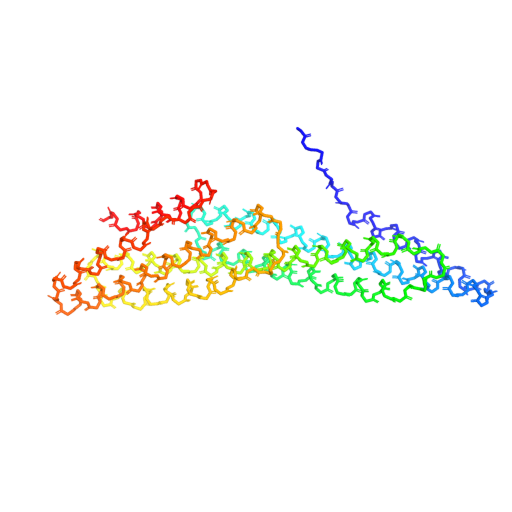 ? -3.581 -7.538 -4.031 1.00 98.44 84 THR A O 1
ATOM 622 N N . PHE A 1 85 ? -4.305 -7.026 -1.968 1.00 98.25 85 PHE A N 1
ATOM 623 C CA . PHE A 1 85 ? -3.371 -5.916 -1.781 1.00 98.25 85 PHE A CA 1
ATOM 624 C C . PHE A 1 85 ? -1.916 -6.386 -1.699 1.00 98.25 85 PHE A C 1
ATOM 626 O O . PHE A 1 85 ? -1.071 -5.759 -2.322 1.00 98.25 85 PHE A O 1
ATOM 633 N N . GLU A 1 86 ? -1.631 -7.520 -1.055 1.00 98.50 86 GLU A N 1
ATOM 634 C CA . GLU A 1 86 ? -0.298 -8.147 -1.073 1.00 98.50 86 GLU A CA 1
ATOM 635 C C . GLU A 1 86 ? 0.164 -8.442 -2.507 1.00 98.50 86 GLU A C 1
ATOM 637 O O . GLU A 1 86 ? 1.273 -8.095 -2.912 1.00 98.50 86 GLU A O 1
ATOM 642 N N . SER A 1 87 ? -0.732 -9.007 -3.323 1.00 98.31 87 SER A N 1
ATOM 643 C CA . SER A 1 87 ? -0.455 -9.269 -4.740 1.00 98.31 87 SER A CA 1
ATOM 644 C C . SER A 1 87 ? -0.199 -7.979 -5.533 1.00 98.31 87 SER A C 1
ATOM 646 O O . SER A 1 87 ? 0.620 -7.972 -6.462 1.00 98.31 87 SER A O 1
ATOM 648 N N . ALA A 1 88 ? -0.880 -6.884 -5.174 1.00 97.88 88 ALA A N 1
ATOM 649 C CA . ALA A 1 88 ? -0.638 -5.563 -5.746 1.00 97.88 88 ALA A CA 1
ATOM 650 C C . ALA A 1 88 ? 0.742 -5.022 -5.341 1.00 97.88 88 ALA A C 1
ATOM 652 O O . ALA A 1 88 ? 1.488 -4.598 -6.222 1.00 97.88 88 ALA A O 1
ATOM 653 N N . THR A 1 89 ? 1.121 -5.125 -4.061 1.00 97.94 89 THR A N 1
ATOM 654 C CA . THR A 1 89 ? 2.448 -4.746 -3.546 1.00 97.94 89 THR A CA 1
ATOM 655 C C . THR A 1 89 ? 3.555 -5.476 -4.296 1.00 97.94 89 THR A C 1
ATOM 657 O O . THR A 1 89 ? 4.410 -4.832 -4.896 1.00 97.94 89 THR A O 1
ATOM 660 N N . THR A 1 90 ? 3.473 -6.807 -4.410 1.00 98.31 90 THR A N 1
ATOM 661 C CA . THR A 1 90 ? 4.454 -7.601 -5.172 1.00 98.31 90 THR A CA 1
ATOM 662 C C . THR A 1 90 ? 4.525 -7.194 -6.649 1.00 98.31 90 THR A C 1
ATOM 664 O O . THR A 1 90 ? 5.561 -7.352 -7.296 1.00 98.31 90 THR A O 1
ATOM 667 N N . SER A 1 91 ? 3.424 -6.709 -7.227 1.00 98.06 91 SER A N 1
ATOM 668 C CA . SER A 1 91 ? 3.411 -6.240 -8.618 1.00 98.06 91 SER A CA 1
ATOM 669 C C . SER A 1 91 ? 4.082 -4.869 -8.758 1.00 98.06 91 SER A C 1
ATOM 671 O O . SER A 1 91 ? 4.854 -4.682 -9.694 1.00 98.06 91 SER A O 1
ATOM 673 N N . PHE A 1 92 ? 3.892 -3.954 -7.803 1.00 97.38 92 PHE A N 1
ATOM 674 C CA . PHE A 1 92 ? 4.651 -2.700 -7.758 1.00 97.38 92 PHE A CA 1
ATOM 675 C C . PHE A 1 92 ? 6.142 -2.930 -7.476 1.00 97.38 92 PHE A C 1
ATOM 677 O O . PHE A 1 92 ? 6.976 -2.341 -8.148 1.00 97.38 92 PHE A O 1
ATOM 684 N N . GLU A 1 93 ? 6.516 -3.840 -6.578 1.00 97.06 93 GLU A N 1
ATOM 685 C CA . GLU A 1 93 ? 7.930 -4.188 -6.354 1.00 97.06 93 GLU A CA 1
ATOM 686 C C . GLU A 1 93 ? 8.595 -4.742 -7.623 1.00 97.06 93 GLU A C 1
ATOM 688 O O . GLU A 1 93 ? 9.711 -4.350 -7.966 1.00 97.06 93 GLU A O 1
ATOM 693 N N . ARG A 1 94 ? 7.887 -5.602 -8.372 1.00 97.75 94 ARG A N 1
ATOM 694 C CA . ARG A 1 94 ? 8.346 -6.083 -9.686 1.00 97.75 94 ARG A CA 1
ATOM 695 C C . ARG A 1 94 ? 8.498 -4.950 -10.698 1.00 97.75 94 ARG A C 1
ATOM 697 O O . ARG A 1 94 ? 9.475 -4.947 -11.441 1.00 97.75 94 ARG A O 1
ATOM 704 N N . ALA A 1 95 ? 7.563 -4.000 -10.722 1.00 97.31 95 ALA A N 1
ATOM 705 C CA . ALA A 1 95 ? 7.688 -2.816 -11.565 1.00 97.31 95 ALA A CA 1
ATOM 706 C C . ALA A 1 95 ? 8.912 -1.971 -11.189 1.00 97.31 95 ALA A C 1
ATOM 708 O O . ALA A 1 95 ? 9.632 -1.534 -12.078 1.00 97.31 95 ALA A O 1
ATOM 709 N N . GLY A 1 96 ? 9.178 -1.796 -9.891 1.00 96.50 96 GLY A N 1
ATOM 710 C CA . GLY A 1 96 ? 10.313 -1.020 -9.392 1.00 96.50 96 GLY A CA 1
ATOM 711 C C . GLY A 1 96 ? 11.645 -1.618 -9.832 1.00 96.50 96 GLY A C 1
ATOM 712 O O . GLY A 1 96 ? 12.475 -0.903 -10.382 1.00 96.50 96 GLY A O 1
ATOM 713 N N . GLY A 1 97 ? 11.806 -2.940 -9.695 1.00 97.06 97 GLY A N 1
ATOM 714 C CA . GLY A 1 97 ? 12.999 -3.636 -10.190 1.00 97.06 97 GLY A CA 1
ATOM 715 C C . GLY A 1 97 ? 13.193 -3.483 -11.702 1.00 97.06 97 GLY A C 1
ATOM 716 O O . GLY A 1 97 ? 14.290 -3.186 -12.157 1.00 97.06 97 GLY A O 1
ATOM 717 N N . ALA A 1 98 ? 12.115 -3.586 -12.485 1.00 96.25 98 ALA A N 1
ATOM 718 C CA . ALA A 1 98 ? 12.189 -3.386 -13.931 1.00 96.25 98 ALA A CA 1
ATOM 719 C C . ALA A 1 98 ? 12.502 -1.922 -14.324 1.00 96.25 98 ALA A C 1
ATOM 721 O O . ALA A 1 98 ? 13.173 -1.684 -15.324 1.00 96.25 98 ALA A O 1
ATOM 722 N N . ILE A 1 99 ? 12.069 -0.926 -13.542 1.00 96.00 99 ILE A N 1
ATOM 723 C CA . ILE A 1 99 ? 12.447 0.486 -13.752 1.00 96.00 99 ILE A CA 1
ATOM 724 C C . ILE A 1 99 ? 13.924 0.715 -13.409 1.00 96.00 99 ILE A C 1
ATOM 726 O O . ILE A 1 99 ? 14.605 1.456 -14.124 1.00 96.00 99 ILE A O 1
ATOM 730 N N . GLU A 1 100 ? 14.436 0.075 -12.354 1.00 95.62 100 GLU A N 1
ATOM 731 C CA . GLU A 1 100 ? 15.858 0.118 -11.989 1.00 95.62 100 GLU A CA 1
ATOM 732 C C . GLU A 1 100 ? 16.728 -0.463 -13.115 1.00 95.62 100 GLU A C 1
ATOM 734 O O . GLU A 1 100 ? 17.680 0.190 -13.554 1.00 95.62 100 GLU A O 1
ATOM 739 N N . ASP A 1 101 ? 16.349 -1.628 -13.651 1.00 94.50 101 ASP A N 1
ATOM 740 C CA . ASP A 1 101 ? 17.022 -2.261 -14.792 1.00 94.50 101 ASP A CA 1
ATOM 741 C C . ASP A 1 101 ? 16.968 -1.361 -16.043 1.00 94.50 101 ASP A C 1
ATOM 743 O O . ASP A 1 101 ? 18.008 -1.042 -16.635 1.00 94.50 101 ASP A O 1
ATOM 747 N N . ALA A 1 102 ? 15.785 -0.817 -16.371 1.00 92.56 102 ALA A N 1
ATOM 748 C CA . ALA A 1 102 ? 15.613 0.115 -17.486 1.00 92.56 102 ALA A CA 1
ATOM 749 C C . ALA A 1 102 ? 16.497 1.365 -17.344 1.00 92.56 102 ALA A C 1
ATOM 751 O O . ALA A 1 102 ? 17.061 1.844 -18.336 1.00 92.56 102 ALA A O 1
ATOM 752 N N . THR A 1 103 ? 16.638 1.884 -16.122 1.00 90.69 103 THR A N 1
ATOM 753 C CA . THR A 1 103 ? 17.478 3.045 -15.792 1.00 90.69 103 THR A CA 1
ATOM 754 C C . THR A 1 103 ? 18.960 2.719 -15.932 1.00 90.69 103 THR A C 1
ATOM 756 O O . THR A 1 103 ? 19.716 3.513 -16.504 1.00 90.69 103 THR A O 1
ATOM 759 N N . ALA A 1 104 ? 19.385 1.545 -15.463 1.00 90.50 104 ALA A N 1
ATOM 760 C CA . ALA A 1 104 ? 20.760 1.081 -15.600 1.00 90.50 104 ALA A CA 1
ATOM 761 C C . ALA A 1 104 ? 21.159 0.937 -17.077 1.00 90.50 104 ALA A C 1
ATOM 763 O O . ALA A 1 104 ? 22.250 1.365 -17.465 1.00 90.50 104 ALA A O 1
ATOM 764 N N . ASP A 1 105 ? 20.264 0.404 -17.909 1.00 87.38 105 ASP A N 1
ATOM 765 C CA . ASP A 1 105 ? 20.474 0.267 -19.350 1.00 87.38 105 ASP A CA 1
ATOM 766 C C . ASP A 1 105 ? 20.467 1.623 -20.069 1.00 87.38 105 ASP A C 1
ATOM 768 O O . ASP A 1 105 ? 21.356 1.898 -20.879 1.00 87.38 105 ASP A O 1
ATOM 772 N N . ALA A 1 106 ? 19.558 2.531 -19.698 1.00 85.44 106 ALA A N 1
ATOM 773 C CA . ALA A 1 106 ? 19.547 3.911 -20.193 1.00 85.44 106 ALA A CA 1
ATOM 774 C C . ALA A 1 106 ? 20.821 4.689 -19.813 1.00 85.44 106 ALA A C 1
ATOM 776 O O . ALA A 1 106 ? 21.229 5.626 -20.507 1.00 85.44 106 ALA A O 1
ATOM 777 N N . GLY A 1 107 ? 21.458 4.329 -18.697 1.00 85.06 107 GLY A N 1
ATOM 778 C CA . GLY A 1 107 ? 22.733 4.887 -18.250 1.00 85.06 107 GLY A CA 1
ATOM 779 C C . GLY A 1 107 ? 23.921 4.512 -19.140 1.00 85.06 107 GLY A C 1
ATOM 780 O O . GLY A 1 107 ? 24.924 5.224 -19.122 1.00 85.06 107 GLY A O 1
ATOM 781 N N . ARG A 1 108 ? 23.813 3.434 -19.931 1.00 82.88 108 ARG A N 1
ATOM 782 C CA . ARG A 1 108 ? 24.878 2.968 -20.839 1.00 82.88 108 ARG A CA 1
ATOM 783 C C . ARG A 1 108 ? 24.898 3.682 -22.188 1.00 82.88 108 ARG A C 1
ATOM 785 O O . ARG A 1 108 ? 25.885 3.543 -22.895 1.00 82.88 108 ARG A O 1
ATOM 792 N N . LEU A 1 109 ? 23.843 4.422 -22.526 1.00 80.50 109 LEU A N 1
ATOM 793 C CA . LEU A 1 109 ? 23.754 5.181 -23.774 1.00 80.50 109 LEU A CA 1
ATOM 794 C C . LEU A 1 109 ? 24.806 6.304 -23.782 1.00 80.50 109 LEU A C 1
ATOM 796 O O . LEU A 1 109 ? 24.761 7.192 -22.919 1.00 80.50 109 LEU A O 1
ATOM 800 N N . GLU A 1 110 ? 25.739 6.279 -24.740 1.00 65.88 110 GLU A N 1
ATOM 801 C CA . GLU A 1 110 ? 26.713 7.363 -24.920 1.00 65.88 110 GLU A CA 1
ATOM 802 C C . GLU A 1 110 ? 26.003 8.641 -25.413 1.00 65.88 110 GLU A C 1
ATOM 804 O O . GLU A 1 110 ? 25.177 8.625 -26.323 1.00 65.88 110 GLU A O 1
ATOM 809 N N . SER A 1 111 ? 26.279 9.784 -24.771 1.00 55.28 111 SER A N 1
ATOM 810 C CA . SER A 1 111 ? 25.487 11.017 -24.937 1.00 55.28 111 SER A CA 1
ATOM 811 C C . SER A 1 111 ? 25.831 11.838 -26.190 1.00 55.28 111 SER A C 1
ATOM 813 O O . SER A 1 111 ? 25.349 12.960 -26.353 1.00 55.28 111 SER A O 1
ATOM 815 N N . GLU A 1 112 ? 26.667 11.324 -27.094 1.00 49.88 112 GLU A N 1
ATOM 816 C CA . GLU A 1 112 ? 27.181 12.099 -28.226 1.00 49.88 112 GLU A CA 1
ATOM 817 C C . GLU A 1 112 ? 26.146 12.207 -29.369 1.00 49.88 112 GLU A C 1
ATOM 819 O O . GLU A 1 112 ? 26.317 11.661 -30.454 1.00 49.88 112 GLU A O 1
ATOM 824 N N . GLY A 1 113 ? 25.050 12.949 -29.144 1.00 52.25 113 GLY A N 1
ATOM 825 C CA . GLY A 1 113 ? 24.146 13.402 -30.217 1.00 52.25 113 GLY A CA 1
ATOM 826 C C . GLY A 1 113 ? 22.662 13.588 -29.870 1.00 52.25 113 GLY A C 1
ATOM 827 O O . GLY A 1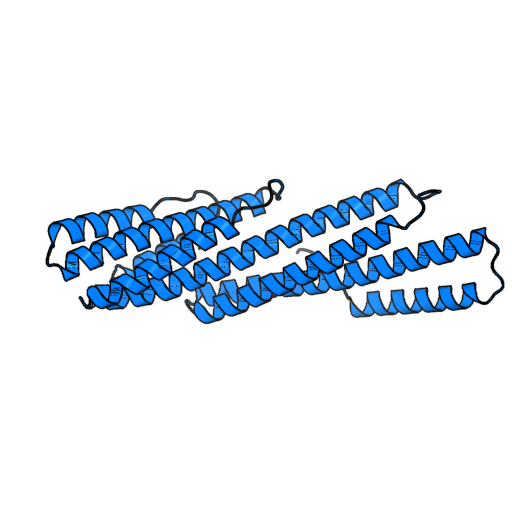 113 ? 21.943 14.214 -30.650 1.00 52.25 113 GLY A O 1
ATOM 828 N N . THR A 1 114 ? 22.195 13.092 -28.719 1.00 51.91 114 THR A N 1
ATOM 829 C CA . THR A 1 114 ? 20.757 12.988 -28.362 1.00 51.91 114 THR A CA 1
ATOM 830 C C . THR A 1 114 ? 20.435 13.459 -26.935 1.00 51.91 114 THR A C 1
ATOM 832 O O . THR A 1 114 ? 19.536 12.927 -26.283 1.00 51.91 114 THR A O 1
ATOM 835 N N . ASP A 1 115 ? 21.152 14.473 -26.439 1.00 57.06 115 ASP A N 1
ATOM 836 C CA . ASP A 1 115 ? 21.107 14.887 -25.025 1.00 57.06 115 ASP A CA 1
ATOM 837 C C . ASP A 1 115 ? 19.694 15.191 -24.491 1.00 57.06 115 ASP A C 1
ATOM 839 O O . ASP A 1 115 ? 19.363 14.765 -23.388 1.00 57.06 115 ASP A O 1
ATOM 843 N N . ALA A 1 116 ? 18.831 15.859 -25.268 1.00 59.72 116 ALA A N 1
ATOM 844 C CA . ALA A 1 116 ? 17.493 16.235 -24.796 1.00 59.72 116 ALA A CA 1
ATOM 845 C C . ALA A 1 116 ? 16.532 15.036 -24.659 1.00 59.72 116 ALA A C 1
ATOM 847 O O . ALA A 1 116 ? 15.761 14.970 -23.708 1.00 59.72 116 ALA A O 1
ATOM 848 N N . SER A 1 117 ? 16.597 14.053 -25.565 1.00 72.69 117 SER A N 1
ATOM 849 C CA . SER A 1 117 ? 15.696 12.890 -25.522 1.00 72.69 117 SER A CA 1
ATOM 850 C C . SER A 1 117 ? 16.079 11.877 -24.443 1.00 72.69 117 SER A C 1
ATOM 852 O O . SER A 1 117 ? 15.214 11.184 -23.918 1.00 72.69 117 SER A O 1
ATOM 854 N N . VAL A 1 118 ? 17.369 11.781 -24.103 1.00 76.69 118 VAL A N 1
ATOM 855 C CA . VAL A 1 118 ? 17.840 10.849 -23.067 1.00 76.69 118 VAL A CA 1
ATOM 856 C C . VAL A 1 118 ? 17.590 11.412 -21.668 1.00 76.69 118 VAL A C 1
ATOM 858 O O . VAL A 1 118 ? 17.229 10.650 -20.774 1.00 76.69 118 VAL A O 1
ATOM 861 N N . SER A 1 119 ? 17.734 12.729 -21.464 1.00 80.56 119 SER A N 1
ATOM 862 C CA . SER A 1 119 ? 17.364 13.349 -20.186 1.00 80.56 119 SER A CA 1
ATOM 863 C C . SER A 1 119 ? 15.865 13.233 -19.917 1.00 80.56 119 SER A C 1
ATOM 865 O O . SER A 1 119 ? 15.494 12.753 -18.857 1.00 80.56 119 SER A O 1
ATOM 867 N N . GLU A 1 120 ? 15.013 13.556 -20.899 1.00 85.25 120 GLU A N 1
ATOM 868 C CA . GLU A 1 120 ? 13.551 13.431 -20.762 1.00 85.25 120 GLU A CA 1
ATOM 869 C C . GLU A 1 120 ? 13.115 11.985 -20.466 1.00 85.25 120 GLU A C 1
ATOM 871 O O . GLU A 1 120 ? 12.200 11.747 -19.674 1.00 85.25 120 GLU A O 1
ATOM 876 N N . TYR A 1 121 ? 13.789 11.003 -21.071 1.00 85.81 121 TYR A N 1
ATOM 877 C CA . TYR A 1 121 ? 13.541 9.590 -20.796 1.00 85.81 121 TYR A CA 1
ATOM 878 C C . TYR A 1 121 ? 13.915 9.200 -19.360 1.00 85.81 121 TYR A C 1
ATOM 880 O O . TYR A 1 121 ? 13.140 8.523 -18.688 1.00 85.81 121 TYR A O 1
ATOM 888 N N . ARG A 1 122 ? 15.071 9.656 -18.865 1.00 86.38 122 ARG A N 1
ATOM 889 C CA . ARG A 1 122 ? 15.509 9.406 -17.481 1.00 86.38 122 ARG A CA 1
ATOM 890 C C . ARG A 1 122 ? 14.598 10.081 -16.461 1.00 86.38 122 ARG A C 1
ATOM 892 O O . ARG A 1 122 ? 14.261 9.451 -15.464 1.00 86.38 122 ARG A O 1
ATOM 899 N N . ASP A 1 123 ? 14.157 11.305 -16.739 1.00 88.88 123 ASP A N 1
ATOM 900 C CA . ASP A 1 123 ? 13.177 12.005 -15.905 1.00 88.88 123 ASP A CA 1
ATOM 901 C C . ASP A 1 123 ? 11.865 11.200 -15.846 1.00 88.88 123 ASP A C 1
ATOM 903 O O . ASP A 1 123 ? 11.330 10.960 -14.768 1.00 88.88 123 ASP A O 1
ATOM 907 N N . SER A 1 124 ? 11.411 10.662 -16.985 1.00 90.69 124 SER A N 1
ATOM 908 C CA . SER A 1 124 ? 10.218 9.802 -17.041 1.00 90.69 124 SER A CA 1
ATOM 909 C C . SER A 1 124 ? 10.381 8.494 -16.252 1.00 90.69 124 SER A C 1
ATOM 911 O O . SER A 1 124 ? 9.425 8.030 -15.633 1.00 90.69 124 SER A O 1
ATOM 913 N N . LEU A 1 125 ? 11.570 7.881 -16.262 1.00 91.75 125 LEU A N 1
ATOM 914 C CA . LEU A 1 125 ? 11.859 6.693 -15.446 1.00 91.75 125 LEU A CA 1
ATOM 915 C C . LEU A 1 125 ? 11.834 7.025 -13.949 1.00 91.75 125 LEU A C 1
ATOM 917 O O . LEU A 1 125 ? 11.273 6.255 -13.173 1.00 91.75 125 LEU A O 1
ATOM 921 N N . SER A 1 126 ? 12.360 8.188 -13.557 1.00 90.81 126 SER A N 1
ATOM 922 C CA . SER A 1 126 ? 12.305 8.662 -12.170 1.00 90.81 126 SER A CA 1
ATOM 923 C C . SER A 1 126 ? 10.866 8.922 -11.707 1.00 90.81 126 SER A C 1
ATOM 925 O O . SER A 1 126 ? 10.487 8.503 -10.613 1.00 90.81 126 SER A O 1
ATOM 927 N N . ASP A 1 127 ? 10.028 9.518 -12.561 1.00 90.12 127 ASP A N 1
ATOM 928 C CA . ASP A 1 127 ? 8.599 9.701 -12.277 1.00 90.12 127 ASP A CA 1
ATOM 929 C C . ASP A 1 127 ? 7.878 8.351 -12.091 1.00 90.12 127 ASP A C 1
ATOM 931 O O . ASP A 1 127 ? 7.049 8.191 -11.187 1.00 90.12 127 ASP A O 1
ATOM 935 N N . LEU A 1 128 ? 8.197 7.356 -12.928 1.00 91.81 128 LEU A N 1
ATOM 936 C CA . LEU A 1 128 ? 7.643 6.003 -12.813 1.00 91.81 128 LEU A CA 1
ATOM 937 C C . LEU A 1 128 ? 8.116 5.288 -11.544 1.00 91.81 128 LEU A C 1
ATOM 939 O O . LEU A 1 128 ? 7.320 4.579 -10.922 1.00 91.81 128 LEU A O 1
ATOM 943 N N . GLU A 1 129 ? 9.373 5.475 -11.146 1.00 92.38 129 GLU A N 1
ATOM 944 C CA . GLU A 1 129 ? 9.925 4.941 -9.899 1.00 92.38 129 GLU A CA 1
ATOM 945 C C . GLU A 1 129 ? 9.165 5.504 -8.693 1.00 92.38 129 GLU A C 1
ATOM 947 O O . GLU A 1 129 ? 8.654 4.739 -7.869 1.00 92.38 129 GLU A O 1
ATOM 952 N N . ALA A 1 130 ? 8.987 6.829 -8.637 1.00 89.94 130 ALA A N 1
ATOM 953 C CA . ALA A 1 130 ? 8.235 7.496 -7.577 1.00 89.94 130 ALA A CA 1
ATOM 954 C C . ALA A 1 130 ? 6.775 7.016 -7.520 1.00 89.94 130 ALA A C 1
ATOM 956 O O . ALA A 1 130 ? 6.256 6.705 -6.443 1.00 89.94 130 ALA A O 1
ATOM 957 N N . LEU A 1 131 ? 6.114 6.891 -8.677 1.00 90.38 131 LEU A N 1
ATOM 958 C CA . LEU A 1 131 ? 4.742 6.383 -8.759 1.00 90.38 131 LEU A CA 1
ATOM 959 C C . LEU A 1 131 ? 4.639 4.921 -8.304 1.00 90.38 131 LEU A C 1
ATOM 961 O O . LEU A 1 131 ? 3.682 4.545 -7.625 1.00 90.38 131 LEU A O 1
ATOM 965 N N . THR A 1 132 ? 5.621 4.098 -8.658 1.00 92.88 132 THR A N 1
ATOM 966 C CA . THR A 1 132 ? 5.673 2.685 -8.279 1.00 92.88 132 THR A CA 1
ATOM 967 C C . THR A 1 132 ? 5.897 2.516 -6.780 1.00 92.88 132 THR A C 1
ATOM 969 O O . THR A 1 132 ? 5.184 1.740 -6.139 1.00 92.88 132 THR A O 1
ATOM 972 N N . ALA A 1 133 ? 6.810 3.295 -6.196 1.00 92.00 133 ALA A N 1
ATOM 973 C CA . ALA A 1 133 ? 7.013 3.346 -4.752 1.00 92.00 133 ALA A CA 1
ATOM 974 C C . ALA A 1 133 ? 5.725 3.767 -4.026 1.00 92.00 133 ALA A C 1
ATOM 976 O O . ALA A 1 133 ? 5.306 3.106 -3.076 1.00 92.00 133 ALA A O 1
ATOM 977 N N . ALA A 1 134 ? 5.033 4.796 -4.529 1.00 91.44 134 ALA A N 1
ATOM 978 C CA . ALA A 1 134 ? 3.748 5.236 -3.987 1.00 91.44 134 ALA A CA 1
ATOM 979 C C . ALA A 1 134 ? 2.676 4.137 -4.044 1.00 91.44 134 ALA A C 1
ATOM 981 O O . ALA A 1 134 ? 1.938 3.938 -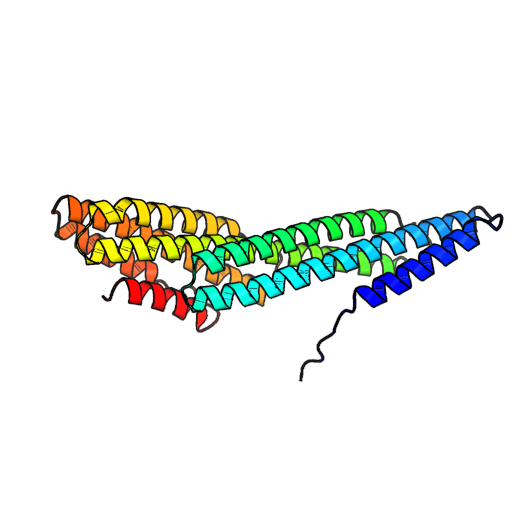3.078 1.00 91.44 134 ALA A O 1
ATOM 982 N N . GLY A 1 135 ? 2.586 3.420 -5.170 1.00 93.19 135 GLY A N 1
ATOM 983 C CA . GLY A 1 135 ? 1.671 2.292 -5.346 1.00 93.19 135 GLY A CA 1
ATOM 984 C C . GLY A 1 135 ? 1.962 1.148 -4.373 1.00 93.19 135 GLY A C 1
ATOM 985 O O . GLY A 1 135 ? 1.034 0.594 -3.774 1.00 93.19 135 GLY A O 1
ATOM 986 N N . SER A 1 136 ? 3.243 0.843 -4.154 1.00 94.69 136 SER A N 1
ATOM 987 C CA . SER A 1 136 ? 3.689 -0.147 -3.169 1.00 94.69 136 SER A CA 1
ATOM 988 C C . SER A 1 136 ? 3.289 0.260 -1.745 1.00 94.69 136 SER A C 1
ATOM 990 O O . SER A 1 136 ? 2.543 -0.469 -1.093 1.00 94.69 136 SER A O 1
ATOM 992 N N . SER A 1 137 ? 3.642 1.474 -1.305 1.00 92.94 137 SER A N 1
ATOM 993 C CA . SER A 1 137 ? 3.247 2.015 0.007 1.00 92.94 137 SER A CA 1
ATOM 994 C C . SER A 1 137 ? 1.729 2.028 0.209 1.00 92.94 137 SER A C 1
ATOM 996 O O . SER A 1 137 ? 1.228 1.623 1.258 1.00 92.94 137 SER A O 1
ATOM 998 N N . LEU A 1 138 ? 0.970 2.458 -0.806 1.00 93.44 138 LEU A N 1
ATOM 999 C CA . LEU A 1 138 ? -0.492 2.491 -0.756 1.00 93.44 138 LEU A CA 1
ATOM 1000 C C . LEU A 1 138 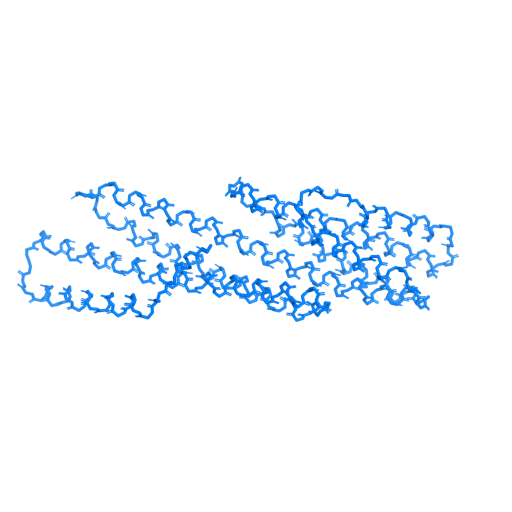? -1.087 1.084 -0.613 1.00 93.44 138 LEU A C 1
ATOM 1002 O O . LEU A 1 138 ? -1.975 0.879 0.216 1.00 93.44 138 LEU A O 1
ATOM 1006 N N . SER A 1 139 ? -0.627 0.125 -1.419 1.00 95.94 139 SER A N 1
ATOM 1007 C CA . SER A 1 139 ? -1.118 -1.258 -1.368 1.00 95.94 139 SER A CA 1
ATOM 1008 C C . SER A 1 139 ? -0.777 -1.930 -0.039 1.00 95.94 139 SER A C 1
ATOM 1010 O O . SER A 1 139 ? -1.675 -2.484 0.592 1.00 95.94 139 SER A O 1
ATOM 1012 N N . GLU A 1 140 ? 0.454 -1.783 0.448 1.00 97.31 140 GLU A N 1
ATOM 1013 C CA . GLU A 1 140 ? 0.884 -2.363 1.722 1.00 97.31 140 GLU A CA 1
ATOM 1014 C C . GLU A 1 140 ? 0.146 -1.743 2.917 1.00 97.31 140 GLU A C 1
ATOM 1016 O O . GLU A 1 140 ? -0.396 -2.453 3.769 1.00 97.31 140 GLU A O 1
ATOM 1021 N N . GLY A 1 141 ? 0.020 -0.413 2.952 1.00 96.00 141 GLY A N 1
ATOM 1022 C CA . GLY A 1 141 ? -0.759 0.267 3.986 1.00 96.00 141 GLY A CA 1
ATOM 1023 C C . GLY A 1 141 ? -2.229 -0.164 3.983 1.00 96.00 141 GLY A C 1
ATOM 1024 O O . GLY A 1 141 ? -2.826 -0.363 5.045 1.00 96.00 141 GLY A O 1
ATOM 1025 N N . THR A 1 142 ? -2.821 -0.378 2.801 1.00 95.56 142 THR A N 1
ATOM 1026 C CA . THR A 1 142 ? -4.222 -0.822 2.692 1.00 95.56 142 THR A CA 1
ATOM 1027 C C . THR A 1 142 ? -4.381 -2.301 3.053 1.00 95.56 142 THR A C 1
ATOM 1029 O O . THR A 1 142 ? -5.387 -2.677 3.664 1.00 95.56 142 THR A O 1
ATOM 1032 N N . ARG A 1 143 ? -3.379 -3.142 2.767 1.00 98.00 143 ARG A N 1
ATOM 1033 C CA . ARG A 1 143 ? -3.312 -4.532 3.240 1.00 98.00 143 ARG A CA 1
ATOM 1034 C C . ARG A 1 143 ? -3.355 -4.588 4.763 1.00 98.00 143 ARG A C 1
ATOM 1036 O O . ARG A 1 143 ? -4.214 -5.264 5.326 1.00 98.00 143 ARG A O 1
ATOM 1043 N N . LEU A 1 144 ? -2.468 -3.844 5.420 1.00 98.25 144 LEU A N 1
ATOM 1044 C CA . LEU A 1 144 ? -2.373 -3.785 6.880 1.00 98.25 144 LEU A CA 1
ATOM 1045 C C . LEU A 1 144 ? -3.652 -3.225 7.505 1.00 98.25 144 LEU A C 1
ATOM 1047 O O . LEU A 1 144 ? -4.160 -3.779 8.477 1.00 98.25 144 LEU A O 1
ATOM 1051 N N . LEU A 1 145 ? -4.243 -2.197 6.893 1.00 96.06 145 LEU A N 1
ATOM 1052 C CA . LEU A 1 145 ? -5.535 -1.673 7.328 1.00 96.06 145 LEU A CA 1
ATOM 1053 C C . LEU A 1 145 ? -6.657 -2.718 7.197 1.00 96.06 145 LEU A C 1
ATOM 1055 O O . LEU A 1 145 ? -7.502 -2.817 8.082 1.00 96.06 145 LEU A O 1
ATOM 1059 N N . SER A 1 146 ? -6.658 -3.523 6.131 1.00 97.06 146 SER A N 1
ATOM 1060 C CA . SER A 1 146 ? -7.622 -4.619 5.948 1.00 97.06 146 SER A CA 1
ATOM 1061 C C . SER A 1 146 ? -7.492 -5.663 7.057 1.00 97.06 146 SER A C 1
ATOM 1063 O O . SER A 1 146 ? -8.486 -6.013 7.688 1.00 97.06 146 SER A O 1
ATOM 1065 N N . LEU A 1 147 ? -6.265 -6.093 7.365 1.00 98.25 147 LEU A N 1
ATOM 1066 C CA . LEU A 1 147 ? -5.997 -7.016 8.474 1.00 98.25 147 LEU A CA 1
ATOM 1067 C C . LEU A 1 147 ? -6.399 -6.424 9.832 1.00 98.25 147 LEU A C 1
ATOM 1069 O O . LEU A 1 147 ? -6.954 -7.130 10.673 1.00 98.25 147 LEU A O 1
ATOM 1073 N N . ALA A 1 148 ? -6.169 -5.127 10.039 1.00 97.44 148 ALA A N 1
ATOM 1074 C CA . ALA A 1 148 ? -6.602 -4.439 11.248 1.00 97.44 148 ALA A CA 1
ATOM 1075 C C . ALA A 1 148 ? -8.130 -4.470 11.397 1.00 97.44 148 ALA A C 1
ATOM 1077 O O . ALA A 1 148 ? -8.629 -4.773 12.479 1.00 97.44 148 ALA A O 1
ATOM 1078 N N . PHE A 1 149 ? -8.878 -4.217 10.318 1.00 96.06 149 PHE A N 1
ATOM 1079 C CA . PHE A 1 149 ? -10.339 -4.302 10.335 1.00 96.06 149 PHE A CA 1
ATOM 1080 C C . PHE A 1 149 ? -10.846 -5.716 10.610 1.00 96.06 149 PHE A C 1
ATOM 1082 O O . PHE A 1 149 ? -11.722 -5.869 11.457 1.00 96.06 149 PHE A O 1
ATOM 1089 N N . ASP A 1 150 ? -10.281 -6.734 9.958 1.00 96.81 150 ASP A N 1
ATOM 1090 C CA . ASP A 1 150 ? -10.626 -8.139 10.209 1.00 96.81 150 ASP A CA 1
ATOM 1091 C C . ASP A 1 150 ? -10.554 -8.474 11.709 1.00 96.81 150 ASP A C 1
ATOM 1093 O O . ASP A 1 150 ? -11.535 -8.908 12.320 1.00 96.81 150 ASP A O 1
ATOM 1097 N N . ARG A 1 151 ? -9.417 -8.153 12.339 1.00 97.94 151 ARG A N 1
ATOM 1098 C CA . ARG A 1 151 ? -9.199 -8.391 13.772 1.00 97.94 151 ARG A CA 1
ATOM 1099 C C . ARG A 1 151 ? -10.096 -7.539 14.655 1.00 97.94 151 ARG A C 1
ATOM 1101 O O . ARG A 1 151 ? -10.625 -8.048 15.640 1.00 97.94 151 ARG A O 1
ATOM 1108 N N . PHE A 1 152 ? -10.316 -6.279 14.286 1.00 96.56 152 PHE A N 1
ATOM 1109 C CA . PHE A 1 152 ? -11.192 -5.378 15.026 1.00 96.56 152 PHE A CA 1
ATOM 1110 C C . PHE A 1 152 ? -12.636 -5.893 15.067 1.00 96.56 152 PHE A C 1
ATOM 1112 O O . PHE A 1 152 ? -13.266 -5.838 16.117 1.00 96.56 152 PHE A O 1
ATOM 1119 N N . PHE A 1 153 ? -13.164 -6.423 13.958 1.00 94.88 153 PHE A N 1
ATOM 1120 C CA . PHE A 1 153 ? -14.531 -6.955 13.916 1.00 94.88 153 PHE A CA 1
ATOM 1121 C C . PHE A 1 153 ? -14.695 -8.223 14.756 1.00 94.88 153 PHE A C 1
ATOM 1123 O O . PHE A 1 153 ? -15.678 -8.331 15.487 1.00 94.88 153 PHE A O 1
ATOM 1130 N N . VAL A 1 154 ? -13.719 -9.137 14.713 1.00 95.12 154 VAL A N 1
ATOM 1131 C CA . VAL A 1 154 ? -13.698 -10.315 15.600 1.00 95.12 154 VAL A CA 1
ATOM 1132 C C . VAL A 1 154 ? -13.678 -9.886 17.072 1.00 95.12 154 VAL A C 1
ATOM 1134 O O . VAL A 1 154 ? -14.406 -10.444 17.894 1.00 95.12 154 VAL A O 1
ATOM 1137 N N . ALA A 1 155 ? -12.871 -8.874 17.405 1.00 95.50 155 ALA A N 1
ATOM 1138 C CA . ALA A 1 155 ? -12.781 -8.328 18.755 1.00 95.50 155 ALA A CA 1
ATOM 1139 C C . ALA A 1 155 ? -14.101 -7.694 19.217 1.00 95.50 155 ALA A C 1
ATOM 1141 O O . ALA A 1 155 ? -14.554 -7.952 20.331 1.00 95.50 155 ALA A O 1
ATOM 1142 N N . ALA A 1 156 ? -14.716 -6.880 18.355 1.00 94.94 156 ALA A N 1
ATOM 1143 C CA . ALA A 1 156 ? -15.961 -6.177 18.637 1.00 94.94 156 ALA A CA 1
ATOM 1144 C C . ALA A 1 156 ? -17.125 -7.149 18.870 1.00 94.94 156 ALA A C 1
ATOM 1146 O O . ALA A 1 156 ? -17.838 -7.000 19.853 1.00 94.94 156 ALA A O 1
ATOM 1147 N N . GLU A 1 157 ? -17.258 -8.200 18.054 1.00 95.00 157 GLU A N 1
ATOM 1148 C CA . GLU A 1 157 ? -18.290 -9.227 18.258 1.00 95.00 157 GLU A CA 1
ATOM 1149 C C . GLU A 1 157 ? -18.140 -9.917 19.624 1.00 95.00 157 GLU A C 1
ATOM 1151 O O . GLU A 1 157 ? -19.100 -10.008 20.390 1.00 95.00 157 GLU A O 1
ATOM 1156 N N . ALA A 1 158 ? -16.918 -10.325 19.988 1.00 94.19 158 ALA A N 1
ATOM 1157 C CA . ALA A 1 158 ? -16.655 -10.901 21.307 1.00 94.19 158 ALA A CA 1
ATOM 1158 C C . ALA A 1 158 ? -16.929 -9.903 22.449 1.00 94.19 158 ALA A C 1
ATOM 1160 O O . ALA A 1 158 ? -17.416 -10.287 23.516 1.00 94.19 158 ALA A O 1
ATOM 1161 N N . TYR A 1 159 ? -16.615 -8.624 22.240 1.00 94.19 159 TYR A N 1
ATOM 1162 C CA . TYR A 1 159 ? -16.861 -7.561 23.210 1.00 94.19 159 TYR A CA 1
ATOM 1163 C C . TYR A 1 159 ? -18.360 -7.341 23.458 1.00 94.19 159 TYR A C 1
ATOM 1165 O O . TYR A 1 159 ? -18.779 -7.273 24.619 1.00 94.19 159 TYR A O 1
ATOM 1173 N N . ASP A 1 160 ? -19.157 -7.282 22.390 1.00 93.56 160 ASP A N 1
ATOM 1174 C CA . ASP A 1 160 ? -20.610 -7.071 22.429 1.00 93.56 160 ASP A CA 1
ATOM 1175 C C . ASP A 1 160 ? -21.337 -8.247 23.097 1.00 93.56 160 ASP A C 1
ATOM 1177 O O . ASP A 1 160 ? -22.264 -8.049 23.890 1.00 93.56 160 ASP A O 1
ATOM 1181 N N . ASP A 1 161 ? -20.841 -9.470 22.893 1.00 95.94 161 ASP A N 1
ATOM 1182 C CA . ASP A 1 161 ? -21.309 -10.676 23.588 1.00 95.94 161 ASP A CA 1
ATOM 1183 C C . ASP A 1 161 ? -20.921 -10.712 25.084 1.00 95.94 161 ASP A C 1
ATOM 1185 O O . ASP A 1 161 ? -21.276 -11.641 25.820 1.00 95.94 161 ASP A O 1
ATOM 1189 N N . GLY A 1 162 ? -20.186 -9.705 25.570 1.00 94.19 162 GLY A N 1
ATOM 1190 C CA . GLY A 1 162 ? -19.674 -9.631 26.938 1.00 94.19 162 GLY A CA 1
ATOM 1191 C C . GLY A 1 162 ? -18.516 -10.595 27.211 1.00 94.19 162 GLY A C 1
ATOM 1192 O O . GLY A 1 162 ? -18.106 -10.755 28.365 1.00 94.19 162 GLY A O 1
ATOM 1193 N N . ALA A 1 163 ? -17.962 -11.227 26.174 1.00 97.44 163 ALA A N 1
ATOM 1194 C CA . ALA A 1 163 ? -16.798 -12.103 26.247 1.00 97.44 163 ALA A CA 1
ATOM 1195 C C . ALA A 1 163 ? -15.495 -11.283 26.268 1.00 97.44 163 ALA A C 1
ATOM 1197 O O . ALA A 1 163 ? -14.593 -11.483 25.456 1.00 97.44 163 ALA A O 1
ATOM 1198 N N . TYR A 1 164 ? -15.382 -10.364 27.232 1.00 95.62 164 TYR A N 1
ATOM 1199 C CA . TYR A 1 164 ? -14.310 -9.368 27.293 1.00 95.62 164 TYR A CA 1
ATOM 1200 C C . TYR A 1 164 ? -12.902 -9.961 27.215 1.00 95.62 164 TYR A C 1
ATOM 1202 O O . TYR A 1 164 ? -12.082 -9.464 26.454 1.00 95.62 164 TYR A O 1
ATOM 1210 N N . GLU A 1 165 ? -12.621 -11.055 27.931 1.00 98.19 165 GLU A N 1
ATOM 1211 C CA . GLU A 1 165 ? -11.307 -11.714 27.872 1.00 98.19 165 GLU A CA 1
ATOM 1212 C C . GLU A 1 165 ? -10.936 -12.170 26.451 1.00 98.19 165 GLU A C 1
ATOM 1214 O O . GLU A 1 165 ? -9.769 -12.115 26.073 1.00 98.19 165 GLU A O 1
ATOM 1219 N N . SER A 1 166 ? -11.926 -12.585 25.653 1.00 98.00 166 SER A N 1
ATOM 1220 C CA . SER A 1 166 ? -11.721 -13.024 24.265 1.00 98.00 166 SER A CA 1
ATOM 1221 C C . SER A 1 166 ? -11.539 -11.858 23.290 1.00 98.00 166 SER A C 1
ATOM 1223 O O . SER A 1 166 ? -11.006 -12.064 22.205 1.00 98.00 166 SER A O 1
ATOM 1225 N N . ALA A 1 167 ? -11.945 -10.644 23.668 1.00 96.50 167 ALA A N 1
ATOM 1226 C CA . ALA A 1 167 ? -11.809 -9.446 22.842 1.00 96.50 167 ALA A CA 1
ATOM 1227 C C . ALA A 1 167 ? -10.433 -8.761 22.976 1.00 96.50 167 ALA A C 1
ATOM 1229 O O . ALA A 1 167 ? -10.020 -8.044 22.068 1.00 96.50 167 ALA A O 1
ATOM 1230 N N . ILE A 1 168 ? -9.708 -8.981 24.084 1.00 98.12 168 ILE A N 1
ATOM 1231 C CA . ILE A 1 168 ? -8.452 -8.271 24.401 1.00 98.12 168 ILE A CA 1
ATOM 1232 C C . ILE A 1 168 ? -7.383 -8.485 23.320 1.00 98.12 168 ILE A C 1
ATOM 1234 O O . ILE A 1 168 ? -6.856 -7.516 22.776 1.00 98.12 168 ILE A O 1
ATOM 1238 N N . GLU A 1 169 ? -7.042 -9.740 23.012 1.00 98.38 169 GLU A N 1
ATOM 1239 C CA . GLU A 1 169 ? -5.965 -10.034 22.055 1.00 98.38 169 GLU A CA 1
ATOM 1240 C C . GLU A 1 169 ? -6.313 -9.572 20.631 1.00 98.38 169 GLU A C 1
ATOM 1242 O O . GLU A 1 169 ? -5.485 -8.872 20.046 1.00 98.38 169 GLU A O 1
ATOM 1247 N N . PRO A 1 170 ? -7.525 -9.819 20.096 1.00 98.19 170 PRO A N 1
ATOM 1248 C CA . PRO A 1 170 ? -7.874 -9.347 18.760 1.00 98.19 170 PRO A CA 1
ATOM 1249 C C . PRO A 1 170 ? -7.861 -7.817 18.620 1.00 98.19 170 PRO A C 1
ATOM 1251 O O . PRO A 1 170 ? -7.403 -7.316 17.592 1.00 98.19 170 PRO A O 1
ATOM 1254 N N . PHE A 1 171 ? -8.277 -7.056 19.645 1.00 97.88 171 PHE A N 1
ATOM 1255 C CA . PHE A 1 171 ? -8.105 -5.595 19.633 1.00 97.88 171 PHE A CA 1
ATOM 1256 C C . PHE A 1 171 ? -6.625 -5.191 19.639 1.00 97.88 171 PHE A C 1
ATOM 1258 O O . PHE A 1 171 ? -6.236 -4.300 18.883 1.00 97.88 171 PHE A O 1
ATOM 1265 N N . GLY A 1 172 ? -5.788 -5.867 20.431 1.00 98.25 172 GLY A N 1
ATOM 1266 C CA . GLY A 1 172 ? -4.340 -5.641 20.435 1.00 98.25 172 GLY A CA 1
ATOM 1267 C C . GLY A 1 172 ? -3.701 -5.902 19.067 1.00 98.25 172 GLY A C 1
ATOM 1268 O O . GLY A 1 172 ? -2.965 -5.060 18.556 1.00 98.25 172 GLY A O 1
ATOM 1269 N N . THR A 1 173 ? -4.056 -7.009 18.418 1.00 98.50 173 THR A N 1
ATOM 1270 C CA . THR A 1 173 ? -3.571 -7.343 17.070 1.00 98.50 173 THR A CA 1
ATOM 1271 C C . THR A 1 173 ? -4.090 -6.354 16.020 1.00 98.50 173 THR A C 1
ATOM 1273 O O . THR A 1 173 ? -3.340 -5.949 15.132 1.00 98.50 173 THR A O 1
ATOM 1276 N N . ALA A 1 174 ? -5.340 -5.888 16.134 1.00 97.81 174 ALA A N 1
ATOM 1277 C CA . ALA A 1 174 ? -5.870 -4.832 15.267 1.00 97.81 174 ALA A CA 1
ATOM 1278 C C . ALA A 1 174 ? -5.087 -3.515 15.407 1.00 97.81 174 ALA A C 1
ATOM 1280 O O . ALA A 1 174 ? -4.758 -2.883 14.400 1.00 97.81 174 ALA A O 1
ATOM 1281 N N . ARG A 1 175 ? -4.753 -3.117 16.644 1.00 98.31 175 ARG A N 1
ATOM 1282 C CA . ARG A 1 175 ? -3.913 -1.944 16.924 1.00 98.31 175 ARG A CA 1
ATOM 1283 C C . ARG A 1 175 ? -2.553 -2.075 16.248 1.00 98.31 175 ARG A C 1
ATOM 1285 O O . ARG A 1 175 ? -2.105 -1.120 15.616 1.00 98.31 175 ARG A O 1
ATOM 1292 N N . ASP A 1 176 ? -1.908 -3.228 16.386 1.00 98.62 176 ASP A N 1
ATOM 1293 C CA . ASP A 1 176 ? -0.551 -3.441 15.884 1.00 98.62 176 ASP A CA 1
ATOM 1294 C C . ASP A 1 176 ? -0.517 -3.390 14.347 1.00 98.62 176 ASP A C 1
ATOM 1296 O O . ASP A 1 176 ? 0.272 -2.629 13.784 1.00 98.62 176 ASP A O 1
ATOM 1300 N N . TYR A 1 177 ? -1.461 -4.051 13.661 1.00 98.44 177 TYR A N 1
ATOM 1301 C CA . TYR A 1 177 ? -1.593 -3.921 12.203 1.00 98.44 177 TYR A CA 1
ATOM 1302 C C . TYR A 1 177 ? -1.884 -2.489 11.756 1.00 98.44 177 TYR A C 1
ATOM 1304 O O . TYR A 1 177 ? -1.309 -2.018 10.775 1.00 98.44 177 TYR A O 1
ATOM 1312 N N . ALA A 1 178 ? -2.749 -1.764 12.468 1.00 97.56 178 ALA A N 1
ATOM 1313 C CA . ALA A 1 178 ? -3.026 -0.371 12.142 1.00 97.56 178 ALA A CA 1
ATOM 1314 C C . ALA A 1 178 ? -1.775 0.512 12.320 1.00 97.56 178 ALA A C 1
ATOM 1316 O O . ALA A 1 178 ? -1.514 1.370 11.480 1.00 97.56 178 ALA A O 1
ATOM 1317 N N . ALA A 1 179 ? -0.967 0.281 13.360 1.00 97.94 179 ALA A N 1
ATOM 1318 C CA . ALA A 1 179 ? 0.287 1.001 13.593 1.00 97.94 179 ALA A CA 1
ATOM 1319 C C . ALA A 1 179 ? 1.347 0.722 12.514 1.00 97.94 179 ALA A C 1
ATOM 1321 O O . ALA A 1 179 ? 2.020 1.648 12.051 1.00 97.94 179 ALA A O 1
ATOM 1322 N N . GLU A 1 180 ? 1.476 -0.533 12.082 1.00 97.75 180 GLU A N 1
ATOM 1323 C CA . GLU A 1 180 ? 2.309 -0.891 10.932 1.00 97.75 180 GLU A CA 1
ATOM 1324 C C . GLU A 1 180 ? 1.790 -0.212 9.658 1.00 97.75 180 GLU A C 1
ATOM 1326 O O . GLU A 1 180 ? 2.573 0.381 8.917 1.00 97.75 180 GLU A O 1
ATOM 1331 N N . GLY A 1 181 ? 0.469 -0.193 9.449 1.00 95.94 181 GLY A N 1
ATOM 1332 C CA . GLY A 1 181 ? -0.171 0.479 8.317 1.00 95.94 181 GLY A CA 1
ATOM 1333 C C . GLY A 1 181 ? 0.142 1.975 8.254 1.00 95.94 181 GLY A C 1
ATOM 1334 O O . GLY A 1 181 ? 0.455 2.490 7.185 1.00 95.94 181 GLY A O 1
ATOM 1335 N N . VAL A 1 182 ? 0.148 2.670 9.398 1.00 95.44 182 VAL A N 1
ATOM 1336 C CA . VAL A 1 182 ? 0.582 4.081 9.486 1.00 95.44 182 VAL A CA 1
ATOM 1337 C C . VAL A 1 182 ? 2.009 4.258 8.972 1.00 95.44 182 VAL A C 1
ATOM 1339 O O . VAL A 1 182 ? 2.290 5.226 8.271 1.00 95.44 182 VAL A O 1
ATOM 1342 N N . THR A 1 183 ? 2.898 3.318 9.297 1.00 95.69 183 THR A N 1
ATOM 1343 C CA . THR A 1 183 ? 4.296 3.355 8.848 1.00 95.69 183 THR A CA 1
ATOM 1344 C C . THR A 1 183 ? 4.406 3.048 7.356 1.00 95.69 183 THR A C 1
ATOM 1346 O O . THR A 1 183 ? 5.161 3.714 6.658 1.00 95.69 183 THR A O 1
ATOM 1349 N N . ALA A 1 184 ? 3.628 2.092 6.845 1.00 94.12 184 ALA A N 1
ATOM 1350 C CA . ALA A 1 184 ? 3.605 1.745 5.424 1.00 94.12 184 ALA A CA 1
ATOM 1351 C C . ALA A 1 184 ? 3.068 2.881 4.536 1.00 94.12 184 ALA A C 1
ATOM 1353 O O . ALA A 1 184 ? 3.550 3.076 3.422 1.00 94.12 184 ALA A O 1
ATOM 1354 N N . TYR A 1 185 ? 2.119 3.675 5.045 1.00 91.25 185 TYR A N 1
ATOM 1355 C CA . TYR A 1 185 ? 1.631 4.878 4.368 1.00 91.25 185 TYR A CA 1
ATOM 1356 C C . TYR A 1 185 ? 2.607 6.057 4.398 1.00 91.25 185 TYR A C 1
ATOM 1358 O O . TYR A 1 185 ? 2.281 7.093 3.819 1.00 91.25 185 TYR A O 1
ATOM 1366 N N . ALA A 1 186 ? 3.777 5.941 5.039 1.00 84.69 186 ALA A N 1
ATOM 1367 C CA . ALA A 1 186 ? 4.805 6.970 4.949 1.00 84.69 186 ALA A CA 1
ATOM 1368 C C . ALA A 1 186 ? 5.199 7.146 3.475 1.00 84.69 186 ALA A C 1
ATOM 1370 O O . ALA A 1 186 ? 5.911 6.329 2.891 1.00 84.69 186 ALA A O 1
ATOM 1371 N N . ALA A 1 187 ? 4.648 8.188 2.858 1.00 66.69 187 ALA A N 1
ATOM 1372 C CA . ALA A 1 187 ? 4.851 8.474 1.454 1.00 66.69 187 ALA A CA 1
ATOM 1373 C C . ALA A 1 187 ? 6.295 8.938 1.206 1.00 66.69 187 ALA A C 1
ATOM 1375 O O . ALA A 1 187 ? 6.887 9.579 2.081 1.00 66.69 187 ALA A O 1
ATOM 1376 N N . PRO A 1 188 ? 6.840 8.697 0.001 1.00 65.00 188 PRO A N 1
ATOM 1377 C CA . PRO A 1 188 ? 7.969 9.471 -0.496 1.00 65.00 188 PRO A CA 1
ATOM 1378 C C . PRO A 1 188 ? 7.652 10.973 -0.413 1.00 65.00 188 PRO A C 1
ATOM 1380 O O . PRO A 1 188 ? 6.508 11.374 -0.640 1.00 65.00 188 PRO A O 1
ATOM 1383 N N . ASP A 1 189 ? 8.657 11.802 -0.118 1.00 65.56 189 ASP A N 1
ATOM 1384 C CA . ASP A 1 189 ? 8.495 13.254 0.091 1.00 65.56 189 ASP A CA 1
ATOM 1385 C C . ASP A 1 189 ? 7.903 13.997 -1.131 1.00 65.56 189 ASP A C 1
ATOM 1387 O O . ASP A 1 189 ? 7.410 15.120 -1.004 1.00 65.56 189 ASP A O 1
ATOM 1391 N N . GLU A 1 190 ? 7.903 13.368 -2.310 1.00 69.75 190 GLU A N 1
ATOM 1392 C CA . GLU A 1 190 ? 7.476 13.956 -3.579 1.00 69.75 190 GLU A CA 1
ATOM 1393 C C . GLU A 1 190 ? 6.414 13.085 -4.268 1.00 69.75 190 GLU A C 1
ATOM 1395 O O . GLU A 1 190 ? 6.711 12.256 -5.123 1.00 69.75 190 GLU A O 1
ATOM 1400 N N . LEU A 1 191 ? 5.142 13.282 -3.901 1.00 74.56 191 LEU A N 1
ATOM 1401 C CA . LEU A 1 191 ? 3.994 12.729 -4.627 1.00 74.56 191 LEU A CA 1
ATOM 1402 C C . LEU A 1 191 ? 3.126 13.841 -5.222 1.00 74.56 191 LEU A C 1
ATOM 1404 O O . LEU A 1 191 ? 3.022 14.924 -4.632 1.00 74.56 191 LEU A O 1
ATOM 1408 N N . PRO A 1 192 ? 2.414 13.576 -6.336 1.00 74.31 192 PRO A N 1
ATOM 1409 C CA . PRO A 1 192 ? 1.380 14.479 -6.819 1.00 74.31 192 PRO A CA 1
ATOM 1410 C C . PRO A 1 192 ? 0.395 14.833 -5.686 1.00 74.31 192 PRO A C 1
ATOM 1412 O O . PRO A 1 192 ? -0.040 13.923 -4.972 1.00 74.31 192 PRO A O 1
ATOM 1415 N N . PRO A 1 193 ? -0.002 16.113 -5.514 1.00 77.62 193 PRO A N 1
ATOM 1416 C CA . PRO A 1 193 ? -0.803 16.556 -4.367 1.00 77.62 193 PRO A CA 1
ATOM 1417 C C . PRO A 1 193 ? -2.088 15.750 -4.126 1.00 77.62 193 PRO A C 1
ATOM 1419 O O . PRO A 1 193 ? -2.449 15.497 -2.978 1.00 77.62 193 PRO A O 1
ATOM 1422 N N . ASP A 1 194 ? -2.753 15.303 -5.195 1.00 75.50 194 ASP A N 1
ATOM 1423 C CA . ASP A 1 194 ? -3.982 14.505 -5.107 1.00 75.50 194 ASP A CA 1
ATOM 1424 C C . ASP A 1 194 ? -3.732 13.093 -4.541 1.00 75.50 194 ASP A C 1
ATOM 1426 O O . ASP A 1 194 ? -4.539 12.563 -3.766 1.00 75.50 194 ASP A O 1
ATOM 1430 N N . VAL A 1 195 ? -2.590 12.491 -4.888 1.00 76.44 195 VAL A N 1
ATOM 1431 C CA . VAL A 1 195 ? -2.163 11.178 -4.383 1.00 76.44 195 VAL A CA 1
ATOM 1432 C C . VAL A 1 195 ? -1.695 11.312 -2.937 1.00 76.44 195 VAL A C 1
ATOM 1434 O O . VAL A 1 195 ? -2.171 10.579 -2.068 1.00 76.44 195 VAL A O 1
ATOM 1437 N N . GLY A 1 196 ? -0.844 12.305 -2.658 1.00 82.62 196 GLY A N 1
ATOM 1438 C CA . GLY A 1 196 ? -0.347 12.588 -1.311 1.00 82.62 196 GLY A CA 1
ATOM 1439 C C . GLY A 1 196 ? -1.476 12.877 -0.316 1.00 82.62 196 GLY A C 1
ATOM 1440 O O . GLY A 1 196 ? -1.488 12.324 0.781 1.00 82.62 196 GLY A O 1
ATOM 1441 N N . GLY A 1 197 ? -2.484 13.662 -0.716 1.00 84.69 197 GLY A N 1
ATOM 1442 C CA . GLY A 1 197 ? -3.656 13.937 0.122 1.00 84.69 197 GLY A CA 1
ATOM 1443 C C . GLY A 1 197 ? -4.488 12.689 0.440 1.00 84.69 197 GLY A C 1
ATOM 1444 O O . GLY A 1 197 ? -4.976 12.541 1.561 1.00 84.69 197 GLY A O 1
ATOM 1445 N N . SER A 1 198 ? -4.619 11.765 -0.517 1.00 85.00 198 SER A N 1
ATOM 1446 C CA . SER A 1 198 ? -5.346 10.504 -0.313 1.00 85.00 198 SER A CA 1
ATOM 1447 C C . SER A 1 198 ? -4.604 9.564 0.643 1.00 85.00 198 SER A C 1
ATOM 1449 O O . SER A 1 198 ? -5.226 9.003 1.546 1.00 85.00 198 SER A O 1
ATOM 1451 N N . ILE A 1 199 ? -3.281 9.435 0.492 1.00 86.69 199 ILE A N 1
ATOM 1452 C CA . ILE A 1 199 ? -2.437 8.634 1.392 1.00 86.69 199 ILE A CA 1
ATOM 1453 C C . ILE A 1 199 ? -2.455 9.217 2.808 1.00 86.69 199 ILE A C 1
ATOM 1455 O O . ILE A 1 199 ? -2.681 8.474 3.757 1.00 86.69 199 ILE A O 1
ATOM 1459 N N . ALA A 1 200 ? -2.334 10.539 2.961 1.00 88.44 200 ALA A N 1
ATOM 1460 C CA . ALA A 1 200 ? -2.411 11.190 4.271 1.00 88.44 200 ALA A CA 1
ATOM 1461 C C . ALA A 1 200 ? -3.759 10.937 4.979 1.00 88.44 200 ALA A C 1
ATOM 1463 O O . ALA A 1 200 ? -3.803 10.701 6.188 1.00 88.44 200 ALA A O 1
ATOM 1464 N N . SER A 1 201 ? -4.866 10.931 4.229 1.00 89.00 201 SER A N 1
ATOM 1465 C CA . SER A 1 201 ? -6.199 10.619 4.766 1.00 89.00 201 SER A CA 1
ATOM 1466 C C . SER A 1 201 ? -6.317 9.156 5.224 1.00 89.00 201 SER A C 1
ATOM 1468 O O . SER A 1 201 ? -6.890 8.868 6.282 1.00 89.00 201 SER A O 1
ATOM 1470 N N . LEU A 1 202 ? -5.727 8.221 4.470 1.00 91.00 202 LEU A N 1
ATOM 1471 C CA . LEU A 1 202 ? -5.655 6.804 4.845 1.00 91.00 202 LEU A CA 1
ATOM 1472 C C . LEU A 1 202 ? -4.738 6.571 6.051 1.00 91.00 202 LEU A C 1
ATOM 1474 O O . LEU A 1 202 ? -5.122 5.839 6.962 1.00 91.00 202 LEU A O 1
ATOM 1478 N N . GLN A 1 203 ? -3.588 7.244 6.107 1.00 93.25 203 GLN A N 1
ATOM 1479 C CA . GLN A 1 203 ? -2.682 7.221 7.252 1.00 93.25 203 GLN A CA 1
ATOM 1480 C C . GLN A 1 203 ? -3.399 7.692 8.521 1.00 93.25 203 GLN A C 1
ATOM 1482 O O . GLN A 1 203 ? -3.414 6.974 9.517 1.00 93.25 203 GLN A O 1
ATOM 1487 N N . CYS A 1 204 ? -4.082 8.838 8.469 1.00 93.75 204 CYS A N 1
ATOM 1488 C CA . CYS A 1 204 ? -4.896 9.317 9.588 1.00 93.75 204 CYS A CA 1
ATOM 1489 C C . CYS A 1 204 ? -6.009 8.324 9.969 1.00 93.75 204 CYS A C 1
ATOM 1491 O O . CYS A 1 204 ? -6.290 8.111 11.149 1.00 93.75 204 CYS A O 1
ATOM 1493 N N . SER A 1 205 ? -6.638 7.671 8.987 1.00 92.12 205 SER A N 1
ATOM 1494 C CA . SER A 1 205 ? -7.656 6.648 9.256 1.00 92.12 205 SER A CA 1
ATOM 1495 C C . SER A 1 205 ? -7.069 5.435 9.988 1.00 92.12 205 SER A C 1
ATOM 1497 O O . SER A 1 205 ? -7.698 4.923 10.914 1.00 92.12 205 SER A O 1
ATOM 1499 N N . ALA A 1 206 ? -5.859 5.007 9.618 1.00 94.81 206 ALA A N 1
ATOM 1500 C CA . ALA A 1 206 ? -5.125 3.954 10.314 1.00 94.81 206 ALA A CA 1
ATOM 1501 C C . ALA A 1 206 ? -4.714 4.386 11.734 1.00 94.81 206 ALA A C 1
ATOM 1503 O O . ALA A 1 206 ? -4.872 3.605 12.668 1.00 94.81 206 ALA A O 1
ATOM 1504 N N . GLU A 1 207 ? -4.289 5.638 11.940 1.00 96.06 207 GLU A N 1
ATOM 1505 C CA . GLU A 1 207 ? -4.016 6.186 13.280 1.00 96.06 207 GLU A CA 1
ATOM 1506 C C . GLU A 1 207 ? -5.263 6.162 14.171 1.00 96.06 207 GLU A C 1
ATOM 1508 O O . GLU A 1 207 ? -5.199 5.730 15.321 1.00 96.06 207 GLU A O 1
ATOM 1513 N N . ASN A 1 208 ? -6.413 6.571 13.632 1.00 95.12 208 ASN A N 1
ATOM 1514 C CA . ASN A 1 208 ? -7.676 6.550 14.365 1.00 95.12 208 ASN A CA 1
ATOM 1515 C C . ASN A 1 208 ? -8.109 5.124 14.722 1.00 95.12 208 ASN A C 1
ATOM 1517 O O . ASN A 1 208 ? -8.607 4.903 15.827 1.00 95.12 208 ASN A O 1
ATOM 1521 N N . LEU A 1 209 ? -7.920 4.158 13.812 1.00 95.75 209 LEU A N 1
ATOM 1522 C CA . LEU A 1 209 ? -8.203 2.748 14.086 1.00 95.75 209 LEU A CA 1
ATOM 1523 C C . LEU A 1 209 ? -7.255 2.185 15.146 1.00 95.75 209 LEU A C 1
ATOM 1525 O O . LEU A 1 209 ? -7.722 1.509 16.056 1.00 95.75 209 LEU A O 1
ATOM 1529 N N . ARG A 1 210 ? -5.956 2.498 15.069 1.00 97.62 210 ARG A N 1
ATOM 1530 C CA . ARG A 1 210 ? -4.959 2.115 16.076 1.00 97.62 210 ARG A CA 1
ATOM 1531 C C . ARG A 1 210 ? -5.362 2.616 17.460 1.00 97.62 210 ARG A C 1
ATOM 1533 O O . ARG A 1 210 ? -5.460 1.822 18.390 1.00 97.62 210 ARG A O 1
ATOM 1540 N N . ASP A 1 211 ? -5.604 3.921 17.585 1.00 97.75 211 ASP A N 1
ATOM 1541 C CA . ASP A 1 211 ? -5.992 4.556 18.849 1.00 97.75 211 ASP A CA 1
ATOM 1542 C C . ASP A 1 211 ? -7.322 3.970 19.367 1.00 97.75 211 ASP A C 1
ATOM 1544 O O . ASP A 1 211 ? -7.465 3.668 20.551 1.00 97.75 211 ASP A O 1
ATOM 1548 N N . GLY A 1 212 ? -8.296 3.763 18.474 1.00 95.62 212 GLY A N 1
ATOM 1549 C CA . GLY A 1 212 ? -9.585 3.161 18.809 1.00 95.62 212 GLY A CA 1
ATOM 1550 C C . GLY A 1 212 ? -9.466 1.722 19.309 1.00 95.62 212 GLY A C 1
ATOM 1551 O O . GLY A 1 212 ? -10.070 1.376 20.321 1.00 95.62 212 GLY A O 1
ATOM 1552 N N . ALA A 1 213 ? -8.673 0.895 18.628 1.00 97.06 213 ALA A N 1
ATOM 1553 C CA . ALA A 1 213 ? -8.416 -0.490 19.007 1.00 97.06 213 ALA A CA 1
ATOM 1554 C C . ALA A 1 213 ? -7.689 -0.587 20.358 1.00 97.06 213 ALA A C 1
ATOM 1556 O O . ALA A 1 213 ? -8.071 -1.407 21.188 1.00 97.06 213 ALA A O 1
ATOM 1557 N N . ASP A 1 214 ? -6.714 0.290 20.625 1.00 98.56 214 ASP A N 1
ATOM 1558 C CA . ASP A 1 214 ? -6.022 0.350 21.920 1.00 98.56 214 ASP A CA 1
ATOM 1559 C C . ASP A 1 214 ? -6.984 0.683 23.073 1.00 98.56 214 ASP A C 1
ATOM 1561 O O . ASP A 1 214 ? -6.992 0.018 24.111 1.00 98.56 214 ASP A O 1
ATOM 1565 N N . HIS A 1 215 ? -7.868 1.665 22.876 1.00 98.06 215 HIS A N 1
ATOM 1566 C CA . HIS A 1 215 ? -8.881 2.003 23.873 1.00 98.06 215 HIS A CA 1
ATOM 1567 C C . HIS A 1 215 ? -9.930 0.898 24.049 1.00 98.06 215 HIS A C 1
ATOM 1569 O O . HIS A 1 215 ? -10.320 0.614 25.180 1.00 98.06 215 HIS A O 1
ATOM 1575 N N . TYR A 1 216 ? -10.354 0.215 22.983 1.00 97.81 216 TYR A N 1
ATOM 1576 C CA . TYR A 1 216 ? -11.246 -0.940 23.119 1.00 97.81 216 TYR A CA 1
ATOM 1577 C C . TYR A 1 216 ? -10.584 -2.130 23.815 1.00 97.81 216 TYR A C 1
ATOM 1579 O O . TYR A 1 216 ? -11.239 -2.799 24.616 1.00 97.81 216 TYR A O 1
ATOM 1587 N N . GLN A 1 217 ? -9.288 -2.361 23.592 1.00 98.31 217 GLN A N 1
ATOM 1588 C CA . GLN A 1 217 ? -8.522 -3.344 24.355 1.00 98.31 217 GLN A CA 1
ATOM 1589 C C . GLN A 1 217 ? -8.568 -3.012 25.857 1.00 98.31 217 GLN A C 1
ATOM 1591 O O . GLN A 1 217 ? -8.918 -3.868 26.669 1.00 98.31 217 GLN A O 1
ATOM 1596 N N . GLN A 1 218 ? -8.288 -1.758 26.231 1.00 98.31 218 GLN A N 1
ATOM 1597 C CA . GLN A 1 218 ? -8.344 -1.296 27.627 1.00 98.31 218 GLN A CA 1
ATOM 1598 C C . GLN A 1 218 ? -9.761 -1.398 28.215 1.00 98.31 218 GLN A C 1
ATOM 1600 O O . GLN A 1 218 ? -9.935 -1.776 29.378 1.00 98.31 218 GLN A O 1
ATOM 1605 N N . ALA A 1 219 ? -10.792 -1.113 27.414 1.00 97.00 219 ALA A N 1
ATOM 1606 C CA . ALA A 1 219 ? -12.181 -1.313 27.810 1.00 97.00 219 ALA A CA 1
ATOM 1607 C C . ALA A 1 219 ? -12.467 -2.798 28.086 1.00 97.00 219 ALA A C 1
ATOM 1609 O O . ALA A 1 219 ? -13.047 -3.130 29.120 1.00 97.00 219 ALA A O 1
ATOM 1610 N N . ALA A 1 220 ? -12.007 -3.704 27.219 1.00 97.38 220 ALA A N 1
ATOM 1611 C CA . ALA A 1 220 ? -12.169 -5.146 27.396 1.00 97.38 220 ALA A CA 1
ATOM 1612 C C . ALA A 1 220 ? -11.462 -5.630 28.671 1.00 97.38 220 ALA A C 1
ATOM 1614 O O . ALA A 1 220 ? -12.062 -6.329 29.487 1.00 97.38 220 ALA A O 1
ATOM 1615 N N . GLU A 1 221 ? -10.235 -5.175 28.924 1.00 98.50 221 GLU A N 1
ATOM 1616 C CA . GLU A 1 221 ? -9.510 -5.459 30.167 1.00 98.50 221 GLU A CA 1
ATOM 1617 C C . GLU A 1 221 ? -10.280 -4.969 31.407 1.00 98.50 221 GLU A C 1
ATOM 1619 O O . GLU A 1 221 ? -10.434 -5.705 32.387 1.00 98.50 221 GLU A O 1
ATOM 1624 N N . ALA A 1 222 ? -10.825 -3.750 31.378 1.00 97.88 222 ALA A N 1
ATOM 1625 C CA . ALA A 1 222 ? -11.642 -3.223 32.470 1.00 97.88 222 ALA A CA 1
ATOM 1626 C C . ALA A 1 222 ? -12.942 -4.027 32.664 1.00 97.88 222 ALA A C 1
ATOM 1628 O O . ALA A 1 222 ? -13.313 -4.338 33.800 1.00 97.88 222 ALA A O 1
ATOM 1629 N N . GLY A 1 223 ? -13.601 -4.409 31.567 1.00 96.88 223 GLY A N 1
ATOM 1630 C CA . GLY A 1 223 ? -14.805 -5.237 31.556 1.00 96.88 223 GLY A CA 1
ATOM 1631 C C . GLY A 1 223 ? -14.574 -6.625 32.152 1.00 96.88 223 GLY A C 1
ATOM 1632 O O . GLY A 1 223 ? -15.334 -7.040 33.030 1.00 96.88 223 GLY A O 1
ATOM 1633 N N . ALA A 1 224 ? -13.493 -7.303 31.756 1.00 97.81 224 ALA A N 1
ATOM 1634 C CA . ALA A 1 224 ? -13.089 -8.604 32.296 1.00 97.81 224 ALA A CA 1
ATOM 1635 C C . ALA A 1 224 ? -12.840 -8.549 33.814 1.00 97.81 224 ALA A C 1
ATOM 1637 O O . ALA A 1 224 ? -13.195 -9.468 34.549 1.00 97.81 224 ALA A O 1
ATOM 1638 N N . ASN A 1 225 ? -12.313 -7.425 34.305 1.00 98.12 225 ASN A N 1
ATOM 1639 C CA . ASN A 1 225 ? -12.081 -7.180 35.731 1.00 98.12 225 ASN A CA 1
ATOM 1640 C C . ASN A 1 225 ? -13.319 -6.655 36.490 1.00 98.12 225 ASN A C 1
ATOM 1642 O O . ASN A 1 225 ? -13.231 -6.342 37.679 1.00 98.12 225 ASN A O 1
ATOM 1646 N N . GLY A 1 226 ? -14.473 -6.519 35.828 1.00 97.75 226 GLY A N 1
ATOM 1647 C CA . GLY A 1 226 ? -15.707 -5.997 36.425 1.00 97.75 226 GLY A CA 1
ATOM 1648 C C . GLY A 1 226 ? -15.692 -4.490 36.721 1.00 97.75 226 GLY A C 1
ATOM 1649 O O . GLY A 1 226 ? -16.598 -3.984 37.389 1.00 97.75 226 GLY A O 1
ATOM 1650 N N . ASN A 1 227 ? -14.699 -3.747 36.225 1.00 98.25 227 ASN A N 1
ATOM 1651 C CA . ASN A 1 227 ? -14.593 -2.303 36.408 1.00 98.25 227 ASN A CA 1
ATOM 1652 C C . ASN A 1 227 ? -15.429 -1.559 35.354 1.00 98.25 227 ASN A C 1
ATOM 1654 O O . ASN A 1 227 ? -14.950 -1.178 34.289 1.00 98.25 227 ASN A O 1
ATOM 1658 N N . THR A 1 228 ? -16.708 -1.350 35.669 1.00 97.06 228 THR A N 1
ATOM 1659 C CA . THR A 1 228 ? -17.675 -0.743 34.736 1.00 97.06 228 THR A CA 1
ATOM 1660 C C . THR A 1 228 ? -17.395 0.734 34.440 1.00 97.06 228 THR A C 1
ATOM 1662 O O . THR A 1 228 ? -17.718 1.194 33.350 1.00 97.06 228 THR A O 1
ATOM 1665 N N . GLU A 1 229 ? -16.840 1.482 35.396 1.00 97.56 229 GLU A N 1
ATOM 1666 C CA . GLU A 1 229 ? -16.534 2.908 35.213 1.00 97.56 229 GLU A CA 1
ATOM 1667 C C . GLU A 1 229 ? -15.395 3.076 34.208 1.00 97.56 229 GLU A C 1
ATOM 1669 O O . GLU A 1 229 ? -15.612 3.645 33.143 1.00 97.56 229 GLU A O 1
ATOM 1674 N N . SER A 1 230 ? -14.240 2.447 34.461 1.00 97.75 230 SER A N 1
ATOM 1675 C CA . SER A 1 230 ? -13.110 2.518 33.526 1.00 97.75 230 SER A CA 1
ATOM 1676 C C . SER A 1 230 ? -13.441 1.930 32.156 1.00 97.75 230 SER A C 1
ATOM 1678 O O . SER A 1 230 ? -12.992 2.463 31.148 1.00 97.75 230 SER A O 1
ATOM 1680 N N . ARG A 1 231 ? -14.264 0.873 32.090 1.00 96.38 231 ARG A N 1
ATOM 1681 C CA . ARG A 1 231 ? -14.731 0.336 30.805 1.00 96.38 231 ARG A CA 1
ATOM 1682 C C . ARG A 1 231 ? -15.431 1.410 29.969 1.00 96.38 231 ARG A C 1
ATOM 1684 O O . ARG A 1 231 ? -15.079 1.589 28.809 1.00 96.38 231 ARG A O 1
ATOM 1691 N N . ARG A 1 232 ? -16.390 2.135 30.556 1.00 96.06 232 ARG A N 1
ATOM 1692 C CA . ARG A 1 232 ? -17.131 3.201 29.858 1.00 96.06 232 ARG A CA 1
ATOM 1693 C C . ARG A 1 232 ? -16.227 4.357 29.449 1.00 96.06 232 ARG A C 1
ATOM 1695 O O . ARG A 1 232 ? -16.339 4.833 28.326 1.00 96.06 232 ARG A O 1
ATOM 1702 N N . ASP A 1 233 ? -15.309 4.763 30.322 1.00 97.62 233 ASP A N 1
ATOM 1703 C CA . ASP A 1 233 ? -14.358 5.833 30.007 1.00 97.62 233 ASP A CA 1
ATOM 1704 C C . ASP A 1 233 ? -13.503 5.480 28.777 1.00 97.62 233 ASP A C 1
ATOM 1706 O O . ASP A 1 233 ? -13.249 6.333 27.924 1.00 97.62 233 ASP A O 1
ATOM 1710 N N . HIS A 1 234 ? -13.076 4.220 28.661 1.00 97.12 234 HIS A N 1
ATOM 1711 C CA . HIS A 1 234 ? -12.320 3.736 27.507 1.00 97.12 234 HIS A CA 1
ATOM 1712 C C . HIS A 1 234 ? -13.191 3.556 26.252 1.00 97.12 234 HIS A C 1
ATOM 1714 O O . HIS A 1 234 ? -12.741 3.908 25.165 1.00 97.12 234 HIS A O 1
ATOM 1720 N N . GLU A 1 235 ? -14.445 3.101 26.377 1.00 94.00 235 GLU A N 1
ATOM 1721 C CA . GLU A 1 235 ? -15.414 3.075 25.264 1.00 94.00 235 GLU A CA 1
ATOM 1722 C C . GLU A 1 235 ? -15.615 4.482 24.666 1.00 94.00 235 GLU A C 1
ATOM 1724 O O . GLU A 1 235 ? -15.603 4.658 23.444 1.00 94.00 235 GLU A O 1
ATOM 1729 N N . GLU A 1 236 ? -15.753 5.507 25.514 1.00 94.69 236 GLU A N 1
ATOM 1730 C CA . GLU A 1 236 ? -15.891 6.902 25.080 1.00 94.69 236 GLU A CA 1
ATOM 1731 C C . GLU A 1 236 ? -14.637 7.407 24.349 1.00 94.69 236 GLU A C 1
ATOM 1733 O O . GLU A 1 236 ? -14.746 8.067 23.310 1.00 94.69 236 GLU A O 1
ATOM 1738 N N . GLN A 1 237 ? -13.444 7.066 24.847 1.00 96.00 237 GLN A N 1
ATOM 1739 C CA . GLN A 1 237 ? -12.171 7.407 24.200 1.00 96.00 237 GLN A CA 1
ATOM 1740 C C . GLN A 1 237 ? -12.004 6.697 22.853 1.00 96.00 237 GLN A C 1
ATOM 1742 O O . GLN A 1 237 ? -11.619 7.337 21.871 1.00 96.00 237 GLN A O 1
ATOM 1747 N N . ALA A 1 238 ? -12.357 5.412 22.774 1.00 92.25 238 ALA A N 1
ATOM 1748 C CA . ALA A 1 238 ? -12.320 4.645 21.535 1.00 92.25 238 ALA A CA 1
ATOM 1749 C C . ALA A 1 238 ? -13.247 5.261 20.479 1.00 92.25 238 ALA A C 1
ATOM 1751 O O . ALA A 1 238 ? -12.837 5.517 19.343 1.00 92.25 238 ALA A O 1
ATOM 1752 N N . ALA A 1 239 ? -14.478 5.599 20.873 1.00 90.56 239 ALA A N 1
ATOM 1753 C CA . ALA A 1 239 ? -15.425 6.282 20.003 1.00 90.56 239 ALA A CA 1
ATOM 1754 C C . ALA A 1 239 ? -14.906 7.661 19.564 1.00 90.56 239 ALA A C 1
ATOM 1756 O O . ALA A 1 239 ? -15.074 8.037 18.402 1.00 90.56 239 ALA A O 1
ATOM 1757 N N . ALA A 1 240 ? -14.269 8.426 20.453 1.00 92.50 240 ALA A N 1
ATOM 1758 C CA . ALA A 1 240 ? -13.684 9.718 20.105 1.00 92.50 240 ALA A CA 1
ATOM 1759 C C . ALA A 1 240 ? -12.533 9.580 19.092 1.00 92.50 240 ALA A C 1
ATOM 1761 O O . ALA A 1 240 ? -12.483 10.348 18.128 1.00 92.50 240 ALA A O 1
ATOM 1762 N N . ALA A 1 241 ? -11.655 8.588 19.266 1.00 93.94 241 ALA A N 1
ATOM 1763 C CA . ALA A 1 241 ? -10.557 8.297 18.346 1.00 93.94 241 ALA A CA 1
ATOM 1764 C C . ALA A 1 241 ? -11.071 7.917 16.949 1.00 93.94 241 ALA A C 1
ATOM 1766 O O . ALA A 1 241 ? -10.711 8.559 15.963 1.00 93.94 241 ALA A O 1
ATOM 1767 N N . LEU A 1 242 ? -12.006 6.965 16.868 1.00 90.31 242 LEU A N 1
ATOM 1768 C CA . LEU A 1 242 ? -12.588 6.500 15.601 1.00 90.31 242 LEU A CA 1
ATOM 1769 C C . LEU A 1 242 ? -13.399 7.582 14.868 1.00 90.31 242 LEU A C 1
ATOM 1771 O O . LEU A 1 242 ? -13.604 7.496 13.657 1.00 90.31 242 LEU A O 1
ATOM 1775 N N . ASN A 1 243 ? -13.881 8.604 15.583 1.00 88.19 243 ASN A N 1
ATOM 1776 C CA . ASN A 1 243 ? -14.651 9.710 15.011 1.00 88.19 243 ASN A CA 1
ATOM 1777 C C . ASN A 1 243 ? -13.814 10.950 14.668 1.00 88.19 243 ASN A C 1
ATOM 1779 O O . ASN A 1 243 ? -14.384 11.918 14.150 1.00 88.19 243 ASN A O 1
ATOM 1783 N N . ARG A 1 244 ? -12.502 10.946 14.932 1.00 90.81 244 ARG A N 1
ATOM 1784 C CA . ARG A 1 244 ? -11.608 12.052 14.569 1.00 90.81 244 ARG A CA 1
ATOM 1785 C C . ARG A 1 244 ? -11.662 12.277 13.051 1.00 90.81 244 ARG A C 1
ATOM 1787 O O . ARG A 1 244 ? -11.718 11.334 12.261 1.00 90.81 244 ARG A O 1
ATOM 1794 N N . ASP A 1 245 ? -11.738 13.537 12.634 1.00 88.69 245 ASP A N 1
ATOM 1795 C CA . ASP A 1 245 ? -11.802 13.877 11.213 1.00 88.69 245 ASP A CA 1
ATOM 1796 C C . ASP A 1 245 ? -10.401 13.903 10.605 1.00 88.69 245 ASP A C 1
ATOM 1798 O O . ASP A 1 245 ? -9.494 14.492 11.189 1.00 88.69 245 ASP A O 1
ATOM 1802 N N . CYS A 1 246 ? -10.240 13.285 9.436 1.00 84.69 246 CYS A N 1
ATOM 1803 C CA . CYS A 1 246 ? -8.952 13.231 8.746 1.00 84.69 246 CYS A CA 1
ATOM 1804 C C . CYS A 1 246 ? -8.757 14.350 7.722 1.00 84.69 246 CYS A C 1
ATOM 1806 O O . CYS A 1 246 ? -7.640 14.540 7.253 1.00 84.69 246 CYS A O 1
ATOM 1808 N N . GLY A 1 247 ? -9.808 15.122 7.407 1.00 70.31 247 GLY A N 1
ATOM 1809 C CA . GLY A 1 247 ? -9.777 16.122 6.340 1.00 70.31 247 GLY A CA 1
ATOM 1810 C C . GLY A 1 247 ? -9.527 15.501 4.954 1.00 70.31 247 GLY A C 1
ATOM 1811 O O . GLY A 1 247 ? -8.905 14.459 4.825 1.00 70.31 247 GLY A O 1
ATOM 1812 N N . GLY A 1 248 ? -10.026 16.133 3.888 1.00 59.78 248 GLY A N 1
ATOM 1813 C CA . GLY A 1 248 ? -9.665 15.763 2.510 1.00 59.78 248 GLY A CA 1
ATOM 1814 C C . GLY A 1 248 ? -10.205 14.410 1.999 1.00 59.78 248 GLY A C 1
ATOM 1815 O O . GLY A 1 248 ? -9.843 13.339 2.468 1.00 59.78 248 GLY A O 1
ATOM 1816 N N . ALA A 1 249 ? -11.028 14.487 0.948 1.00 42.12 249 ALA A N 1
ATOM 1817 C CA . ALA A 1 249 ? -11.464 13.392 0.068 1.00 42.12 249 ALA A CA 1
ATOM 1818 C C . ALA A 1 249 ? -12.477 12.346 0.613 1.00 42.12 249 ALA A C 1
ATOM 1820 O O . ALA A 1 249 ? -12.151 11.204 0.917 1.00 42.12 249 ALA A O 1
ATOM 1821 N N . GLY A 1 250 ? -13.765 12.711 0.536 1.00 49.41 250 GLY A N 1
ATOM 1822 C CA . GLY A 1 250 ? -14.836 11.821 0.049 1.00 49.41 250 GLY A CA 1
ATOM 1823 C C . GLY A 1 250 ? -15.340 10.672 0.942 1.00 49.41 250 GLY A C 1
ATOM 1824 O O . GLY A 1 250 ? -14.816 10.369 2.009 1.00 49.41 250 GLY A O 1
ATOM 1825 N N . ASP A 1 251 ? -16.403 10.015 0.463 1.00 53.38 251 ASP A N 1
ATOM 1826 C CA . ASP A 1 251 ? -17.177 8.930 1.103 1.00 53.38 251 ASP A CA 1
ATOM 1827 C C . ASP A 1 251 ? -16.356 7.732 1.651 1.00 53.38 251 ASP A C 1
ATOM 1829 O O . ASP A 1 251 ? -16.880 6.923 2.420 1.00 53.38 251 ASP A O 1
ATOM 1833 N N . ARG A 1 252 ? -15.063 7.596 1.325 1.00 51.78 252 ARG A N 1
ATOM 1834 C CA . ARG A 1 252 ? -14.228 6.445 1.730 1.00 51.78 252 ARG A CA 1
ATOM 1835 C C . ARG A 1 252 ? -13.762 6.508 3.187 1.00 51.78 252 ARG A C 1
ATOM 1837 O O . ARG A 1 252 ? -13.946 5.537 3.917 1.00 51.78 252 ARG A O 1
ATOM 1844 N N . ALA A 1 253 ? -13.305 7.665 3.675 1.00 52.78 253 ALA A N 1
ATOM 1845 C CA . ALA A 1 253 ? -13.069 7.861 5.113 1.00 52.78 253 ALA A CA 1
ATOM 1846 C C . ALA A 1 253 ? -14.387 7.792 5.913 1.00 52.78 253 ALA A C 1
ATOM 1848 O O . ALA A 1 253 ? -14.422 7.413 7.084 1.00 52.78 253 ALA A O 1
ATOM 1849 N N . ALA A 1 254 ? -15.517 8.133 5.284 1.00 59.19 254 ALA A N 1
ATOM 1850 C CA . ALA A 1 254 ? -16.834 7.894 5.870 1.00 59.19 254 ALA A CA 1
ATOM 1851 C C . ALA A 1 254 ? -17.180 6.396 5.930 1.00 59.19 254 ALA A C 1
ATOM 1853 O O . ALA A 1 254 ? -17.854 5.993 6.871 1.00 59.19 254 ALA A O 1
ATOM 1854 N N . THR A 1 255 ? -16.691 5.578 4.994 1.00 57.25 255 THR A N 1
ATOM 1855 C CA . THR A 1 255 ? -16.885 4.118 4.971 1.00 57.25 255 THR A CA 1
ATOM 1856 C C . THR A 1 255 ? -16.106 3.431 6.086 1.00 57.25 255 THR A C 1
ATOM 1858 O O . THR A 1 255 ? -16.708 2.676 6.838 1.00 57.25 255 THR A O 1
ATOM 1861 N N . VAL A 1 256 ? -14.833 3.785 6.292 1.00 57.72 256 VAL A N 1
ATOM 1862 C CA . VAL A 1 256 ? -14.019 3.347 7.450 1.00 57.72 256 VAL A CA 1
ATOM 1863 C C . VAL A 1 256 ? -14.717 3.716 8.766 1.00 57.72 256 VAL A C 1
ATOM 1865 O O . VAL A 1 256 ? -14.955 2.859 9.615 1.00 57.72 256 VAL A O 1
ATOM 1868 N N . ARG A 1 257 ? -15.162 4.975 8.904 1.00 61.41 257 ARG A N 1
ATOM 1869 C CA . ARG A 1 257 ? -15.925 5.432 10.082 1.00 61.41 257 ARG A CA 1
ATOM 1870 C C . ARG A 1 257 ? -17.266 4.717 10.230 1.00 61.41 257 ARG A C 1
ATOM 1872 O O . ARG A 1 257 ? -17.705 4.461 11.346 1.00 61.41 257 ARG A O 1
ATOM 1879 N N . ARG A 1 258 ? -17.951 4.404 9.129 1.00 63.50 258 ARG A N 1
ATOM 1880 C CA . ARG A 1 258 ? -19.236 3.696 9.142 1.00 63.50 258 ARG A CA 1
ATOM 1881 C C . ARG A 1 258 ? -19.047 2.229 9.515 1.00 63.50 258 ARG A C 1
ATOM 1883 O O . ARG A 1 258 ? -19.842 1.744 10.306 1.00 63.50 258 ARG A O 1
ATOM 1890 N N . ALA A 1 259 ? -18.014 1.563 9.007 1.00 61.00 259 ALA A N 1
ATOM 1891 C CA . ALA A 1 259 ? -17.648 0.199 9.375 1.00 61.00 259 ALA A CA 1
ATOM 1892 C C . ALA A 1 259 ? -17.323 0.120 10.873 1.00 61.00 259 ALA A C 1
ATOM 1894 O O . ALA A 1 259 ? -17.953 -0.651 11.589 1.00 61.00 259 ALA A O 1
ATOM 1895 N N . ALA A 1 260 ? -16.470 1.022 11.370 1.00 58.94 260 ALA A N 1
ATOM 1896 C CA . ALA A 1 260 ? -16.149 1.114 12.793 1.00 58.94 260 ALA A CA 1
ATOM 1897 C C . ALA A 1 260 ? -17.387 1.414 13.664 1.00 58.94 260 ALA A C 1
ATOM 1899 O O . ALA A 1 260 ? -17.581 0.799 14.704 1.00 58.94 260 ALA A O 1
ATOM 1900 N N . ARG A 1 261 ? -18.288 2.306 13.229 1.00 62.25 261 ARG A N 1
ATOM 1901 C CA . ARG A 1 261 ? -19.550 2.573 13.949 1.00 62.25 261 ARG A CA 1
ATOM 1902 C C . ARG A 1 261 ? -20.522 1.398 13.913 1.00 62.25 261 ARG A C 1
ATOM 1904 O O . ARG A 1 261 ? -21.235 1.191 14.885 1.00 62.25 261 ARG A O 1
ATOM 1911 N N . LEU A 1 262 ? -20.595 0.664 12.803 1.00 57.19 262 LEU A N 1
ATOM 1912 C CA . LEU A 1 262 ? -21.446 -0.522 12.681 1.00 57.19 262 LEU A CA 1
ATOM 1913 C C . LEU A 1 262 ? -20.954 -1.665 13.567 1.00 57.19 262 LEU A C 1
ATOM 1915 O O . LEU A 1 262 ? -21.789 -2.424 14.046 1.00 57.19 262 LEU A O 1
ATOM 1919 N N . ALA A 1 263 ? -19.642 -1.755 13.789 1.00 54.62 263 ALA A N 1
ATOM 1920 C CA . ALA A 1 263 ? -19.046 -2.704 14.721 1.00 54.62 263 ALA A CA 1
ATOM 1921 C C . ALA A 1 263 ? -19.438 -2.427 16.181 1.00 54.62 263 ALA A C 1
ATOM 1923 O O . ALA A 1 263 ? -19.484 -3.354 16.962 1.00 54.62 263 ALA A O 1
ATOM 1924 N N . VAL A 1 264 ? -19.726 -1.169 16.536 1.00 51.81 264 VAL A N 1
ATOM 1925 C CA . VAL A 1 264 ? -19.962 -0.730 17.929 1.00 51.81 264 VAL A CA 1
ATOM 1926 C C . VAL A 1 264 ? -21.450 -0.505 18.242 1.00 51.81 264 VAL A C 1
ATOM 1928 O O . VAL A 1 264 ? -21.847 -0.373 19.393 1.00 51.81 264 VAL A O 1
ATOM 1931 N N . ALA A 1 265 ? -22.299 -0.378 17.219 1.00 50.47 265 ALA A N 1
ATOM 1932 C CA . ALA A 1 265 ? -23.720 -0.058 17.380 1.00 50.47 265 ALA A CA 1
ATOM 1933 C C . ALA A 1 265 ? -24.641 -1.293 17.468 1.00 50.47 265 ALA A C 1
ATOM 1935 O O . ALA A 1 265 ? -25.863 -1.122 17.370 1.00 50.47 265 ALA A O 1
ATOM 1936 N N . ARG A 1 266 ? -24.084 -2.505 17.567 1.00 45.34 266 ARG A N 1
ATOM 1937 C CA . ARG A 1 266 ? -24.844 -3.751 17.752 1.00 45.34 266 ARG A CA 1
ATOM 1938 C C . ARG A 1 266 ? -24.981 -4.093 19.230 1.00 45.34 266 ARG A C 1
ATOM 1940 O O . ARG A 1 266 ? -26.009 -4.735 19.543 1.00 45.34 266 ARG A O 1
#

Foldseek 3Di:
DDDPPDDDLVVLVVVLVVQLVVLVVQVVPPDDPVSVLVSLLSNLLSQLSNLQSLLVVLQVLLVVLQVVLVVCVLVLVLLVSLVSLVSSLVSLVSSLVSLVRSLVSLVPRDCPPPVVVSVVVNVVSVVSNLVSLLSNLVSQLSSLQSQLLVLQLQLLVCVVVLVLVRNQVSLVSSLVSLVVSLVSLPHDPDDDPQSNLVSQLSSLQSQLSNQLSVLCSQLSVCSVVVNNVSNVVSNVRSLVSLPDHRDDDDCVNVSSSVSSVVSNVD

Secondary structure (DSSP, 8-state):
--------HHHHHHHHHHHHHHHHHHHTS---HHHHHHHHHHHHHHHHHHHHHHHHHHHHHHHHHHHHHHHHHHTT-HHHHHHHHHHHHHHHHHHHHHHHHHHHHHTTS--SS-HHHHHHHHHHHHHHHHHHHHHHHHHHHHHHHHHHHHHHHHHHHHHHTT-HHHHHHHHHHHHHHHHHHHHHT---S---HHHHHHHHHHHHHHHHHHHHHHHHHHHHHHHHTT-HHHHHHHHHHHHHHHT----SSHHHHHHHHHHHHHHH--

Sequence (266 aa):
MDEQVSVDPGRITEHLDAAERALDAAAVSDPTAEQQAAIDDLRALVASFRDLTSALEAMAAGFDGLRVGIGQFENQEFETAASTFESATTSFERAGGAIEDATADAGRLESEGTDASVSEYRDSLSDLEALTAAGSSLSEGTRLLSLAFDRFFVAAEAYDDGAYESAIEPFGTARDYAAEGVTAYAAPDELPPDVGGSIASLQCSAENLRDGADHYQQAAEAGANGNTESRRDHEEQAAAALNRDCGGAGDRAATVRRAARLAVAR

Organism: NCBI:txid996166

Radius of gyration: 25.25 Å; chains: 1; bounding box: 59×30×78 Å